Protein AF-A0A7S4VAL0-F1 (afdb_monomer_lite)

Organism: NCBI:txid311494

Sequence (278 aa):
MNKVLHCCHGMFEPQQGQGHWICSTRSAGAGAKMDEEVISDEAVGSMGDDGKGGSRSGARGRPGPPVPIGGPGAAEDEKETAKQRLQRLIRDFAHDAVGRGLPVEASCQTLAVTAECNGTMEAKLRVDRKLSRLELWSHGGAGGEHCVMKVPLQQVKQIYKLKGAEPGDVTEADGAAGGARAEASSSKDETGADADEGSRQANGSLPSASPRGNTALCVVRRPTANGALPDLRLTFESVAVRDRAYTCLRIFQMSVDQSNDGQSREAESDVTGNDSSV

Radius of gyration: 32.31 Å; chains: 1; bounding box: 66×65×115 Å

pLDDT: mean 70.62, std 20.55, range [33.03, 97.44]

Secondary structure (DSSP, 8-state):
-------TT--B---TT---B--------------------------------------------------TTSSSGGG--HHHHHHHHHHHHHHHHHTT-EEEEEE-TTGGGT-SSTTEEEEEEEE-TTS-EEEEEE--STT---EEEEEEGGGEEEEEEPPP--S---------------------------------------------GGGEEEEEEPPBTTBPPPPEEEEES-HHHHHHHHHHHHHHHHHHHHHHHHTTSTTSS---------

Foldseek 3Di:
DDDFDDDPFAGFDDDDPDTDTDGPPPDPPDDDPDPPPPPDPDDDDDDDDPDDDDDDDDDDDDDDDDDPCPDPPDPVCVPQDPVNVVLLVLLVLQCVLQVVFAWWWKAWPVQVVVDPPPRIATWTWHADSNNQWIWTWHPDDPVDIDTPDIGGLVFFPDKDFQAFPPPDPPPPPPDDDDDDDDDDDDDDDDDDDDDDDDDDDPPPPDPDPDRLRGQKMKTAGHADPVGGGTIMMIGHPDNVSSVSVVVSSVVSNVVVVVVVVVVPPPVPPPPDDPDDDD

Structure (mmCIF, N/CA/C/O backbone):
data_AF-A0A7S4VAL0-F1
#
_entry.id   AF-A0A7S4VAL0-F1
#
loop_
_atom_site.group_PDB
_atom_site.id
_atom_site.type_symbol
_atom_site.label_atom_id
_atom_site.label_alt_id
_atom_site.label_comp_id
_atom_site.label_asym_id
_atom_site.label_entity_id
_atom_site.label_seq_id
_atom_site.pdbx_PDB_ins_code
_atom_site.Cartn_x
_atom_site.Cartn_y
_atom_site.Cartn_z
_atom_site.occupancy
_atom_site.B_iso_or_equiv
_atom_site.auth_seq_id
_atom_site.auth_comp_id
_atom_site.auth_asym_id
_atom_site.auth_atom_id
_atom_site.pdbx_PDB_model_num
ATOM 1 N N . MET A 1 1 ? -34.487 -5.875 -14.620 1.00 37.84 1 MET A N 1
ATOM 2 C CA . MET A 1 1 ? -34.524 -6.862 -13.516 1.00 37.84 1 MET A CA 1
ATOM 3 C C . MET A 1 1 ? -33.304 -6.618 -12.641 1.00 37.84 1 MET A C 1
ATOM 5 O O . MET A 1 1 ? -32.206 -7.008 -13.018 1.00 37.84 1 MET A O 1
ATOM 9 N N . ASN A 1 2 ? -33.477 -5.886 -11.540 1.00 35.06 2 ASN A N 1
ATOM 10 C CA . ASN A 1 2 ? -32.378 -5.458 -10.672 1.00 35.06 2 ASN A CA 1
ATOM 11 C C . ASN A 1 2 ? -32.104 -6.560 -9.643 1.00 35.06 2 ASN A C 1
ATOM 13 O O . ASN A 1 2 ? -32.987 -6.905 -8.862 1.00 35.06 2 ASN A O 1
ATOM 17 N N . LYS A 1 3 ? -30.906 -7.149 -9.677 1.00 38.09 3 LYS A N 1
ATOM 18 C CA . LYS A 1 3 ? -30.486 -8.167 -8.708 1.00 38.09 3 LYS A CA 1
ATOM 19 C C . LYS A 1 3 ? -30.051 -7.459 -7.424 1.00 38.09 3 LYS A C 1
ATOM 21 O O . LYS A 1 3 ? -28.995 -6.836 -7.397 1.00 38.09 3 LYS A O 1
ATOM 26 N N . VAL A 1 4 ? -30.879 -7.535 -6.385 1.00 38.34 4 VAL A N 1
ATOM 27 C CA . VAL A 1 4 ? -30.534 -7.078 -5.033 1.00 38.34 4 VAL A CA 1
ATOM 28 C C . VAL A 1 4 ? -29.663 -8.158 -4.389 1.00 38.34 4 VAL A C 1
ATOM 30 O O . VAL A 1 4 ? -30.102 -9.293 -4.225 1.00 38.34 4 VAL A O 1
ATOM 33 N N . LEU A 1 5 ? -28.411 -7.827 -4.075 1.00 37.12 5 LEU A N 1
ATOM 34 C CA . LEU A 1 5 ? -27.488 -8.712 -3.363 1.00 37.12 5 LEU A CA 1
ATOM 35 C C . LEU A 1 5 ? -27.574 -8.405 -1.865 1.00 37.12 5 LEU A C 1
ATOM 37 O O . LEU A 1 5 ? -27.143 -7.344 -1.420 1.00 37.12 5 LEU A O 1
ATOM 41 N N . HIS A 1 6 ? -28.132 -9.336 -1.093 1.00 33.03 6 HIS A N 1
ATOM 42 C CA . HIS A 1 6 ? -28.108 -9.282 0.366 1.00 33.03 6 HIS A CA 1
ATOM 43 C C . HIS A 1 6 ? -26.737 -9.746 0.874 1.00 33.03 6 HIS A C 1
ATOM 45 O O . HIS A 1 6 ? -26.451 -10.939 0.907 1.00 33.03 6 HIS A O 1
ATOM 51 N N . CYS A 1 7 ? -25.899 -8.801 1.297 1.00 37.44 7 CYS A N 1
ATOM 52 C CA . CYS A 1 7 ? -24.791 -9.069 2.211 1.00 37.44 7 CYS A CA 1
ATOM 53 C C . CYS A 1 7 ? -25.208 -8.624 3.617 1.00 37.44 7 CYS A C 1
ATOM 55 O O . CYS A 1 7 ? -25.804 -7.563 3.786 1.00 37.44 7 CYS A O 1
ATOM 57 N N . CYS A 1 8 ? -24.877 -9.417 4.634 1.00 44.09 8 CYS A N 1
ATOM 58 C CA . CYS A 1 8 ? -25.380 -9.284 6.006 1.00 44.09 8 CYS A CA 1
ATOM 59 C C . CYS A 1 8 ? -24.920 -8.028 6.787 1.00 44.09 8 CYS A C 1
ATOM 61 O O . CYS A 1 8 ? -24.993 -8.051 8.007 1.00 44.09 8 CYS A O 1
ATOM 63 N N . HIS A 1 9 ? -24.436 -6.956 6.145 1.00 51.19 9 HIS A N 1
ATOM 64 C CA . HIS A 1 9 ? -23.943 -5.738 6.821 1.00 51.19 9 HIS A CA 1
ATOM 65 C C . HIS A 1 9 ? -24.305 -4.401 6.132 1.00 51.19 9 HIS A C 1
ATOM 67 O O . HIS A 1 9 ? -23.717 -3.370 6.444 1.00 51.19 9 HIS A O 1
ATOM 73 N N . GLY A 1 10 ? -25.295 -4.365 5.237 1.00 46.81 10 GLY A N 1
ATOM 74 C CA . GLY A 1 10 ? -25.828 -3.091 4.737 1.00 46.81 10 GLY A CA 1
ATOM 75 C C . GLY A 1 10 ? -26.581 -3.220 3.420 1.00 46.81 10 GLY A C 1
ATOM 76 O O . GLY A 1 10 ? -26.224 -4.032 2.568 1.00 46.81 10 GLY A O 1
ATOM 77 N N . MET A 1 11 ? -27.631 -2.413 3.259 1.00 48.41 11 MET A N 1
ATOM 78 C CA . MET A 1 11 ? -28.348 -2.277 1.992 1.00 48.41 11 MET A CA 1
ATOM 79 C C . MET A 1 11 ? -27.603 -1.307 1.071 1.00 48.41 11 MET A C 1
ATOM 81 O O . MET A 1 11 ? -27.337 -0.167 1.440 1.00 48.41 11 MET A O 1
ATOM 85 N N . PHE A 1 12 ? -27.292 -1.761 -0.142 1.00 44.44 12 PHE A N 1
ATOM 86 C CA . PHE A 1 12 ? -26.760 -0.925 -1.215 1.00 44.44 12 PHE A CA 1
ATOM 87 C C . PHE A 1 12 ? -27.908 -0.534 -2.148 1.00 44.44 12 PHE A C 1
ATOM 89 O O . PHE A 1 12 ? -28.483 -1.401 -2.809 1.00 44.44 12 PHE A O 1
ATOM 96 N N . GLU A 1 13 ? -28.252 0.754 -2.198 1.00 53.59 13 GLU A N 1
ATOM 97 C CA . GLU A 1 13 ? -29.298 1.269 -3.083 1.00 53.59 13 GLU A CA 1
ATOM 98 C C . GLU A 1 13 ? -28.661 1.967 -4.298 1.00 53.59 13 GLU A C 1
ATOM 100 O O . GLU A 1 13 ? -28.008 3.003 -4.153 1.00 53.59 13 GLU A O 1
ATOM 105 N N . PRO A 1 14 ? -28.787 1.407 -5.513 1.00 48.94 14 PRO A N 1
ATOM 106 C CA . PRO A 1 14 ? -28.219 2.014 -6.707 1.00 48.94 14 PRO A CA 1
ATOM 107 C C . PRO A 1 14 ? -29.126 3.144 -7.219 1.00 48.94 14 PRO A C 1
ATOM 109 O O . PRO A 1 14 ? -30.072 2.893 -7.965 1.00 48.94 14 PRO A O 1
ATOM 112 N N . GLN A 1 15 ? -28.816 4.397 -6.872 1.00 52.47 15 GLN A N 1
ATOM 113 C CA . GLN A 1 15 ? -29.405 5.579 -7.513 1.00 52.47 15 GLN A CA 1
ATOM 114 C C . GLN A 1 15 ? -28.399 6.222 -8.485 1.00 52.47 15 GLN A C 1
ATOM 116 O O . GLN A 1 15 ? -27.280 6.558 -8.109 1.00 52.47 15 GLN A O 1
ATOM 121 N N . GLN A 1 16 ? -28.798 6.333 -9.758 1.00 57.59 16 GLN A N 1
ATOM 122 C CA . GLN A 1 16 ? -28.217 7.171 -10.826 1.00 57.59 16 GLN A CA 1
ATOM 123 C C . GLN A 1 16 ? -26.726 7.563 -10.686 1.00 57.59 16 GLN A C 1
ATOM 125 O O . GLN A 1 16 ? -26.374 8.733 -10.590 1.00 57.59 16 GLN A O 1
ATOM 130 N N . GLY A 1 17 ? -25.822 6.581 -10.736 1.00 56.78 17 GLY A N 1
ATOM 131 C CA . GLY A 1 17 ? -24.397 6.832 -10.997 1.00 56.78 17 GLY A CA 1
ATOM 132 C C . GLY A 1 17 ? -23.536 7.290 -9.813 1.00 56.78 17 GLY A C 1
ATOM 133 O O . GLY A 1 17 ? -22.331 7.455 -9.998 1.00 56.78 17 GLY A O 1
ATOM 134 N N . GLN A 1 18 ? -24.084 7.425 -8.602 1.00 45.69 18 GLN A N 1
ATOM 135 C CA . GLN A 1 18 ? -23.290 7.635 -7.385 1.00 45.69 18 GLN A CA 1
ATOM 136 C C . GLN A 1 18 ? -23.744 6.663 -6.291 1.00 45.69 18 GLN A C 1
ATOM 138 O O . GLN A 1 18 ? -24.756 6.863 -5.631 1.00 45.69 18 GLN A O 1
ATOM 143 N N . GLY A 1 19 ? -22.991 5.575 -6.103 1.00 51.56 19 GLY A N 1
ATOM 144 C CA . GLY A 1 19 ? -23.248 4.627 -5.020 1.00 51.56 19 GLY A CA 1
ATOM 145 C C . GLY A 1 19 ? -22.879 5.239 -3.671 1.00 51.56 19 GLY A C 1
ATOM 146 O O . GLY A 1 19 ? -21.695 5.425 -3.386 1.00 51.56 19 GLY A O 1
ATOM 147 N N . HIS A 1 20 ? -23.878 5.538 -2.843 1.00 47.56 20 HIS A N 1
ATOM 148 C CA . HIS A 1 20 ? -23.691 5.948 -1.454 1.00 47.56 20 HIS A CA 1
ATOM 149 C C . HIS A 1 20 ? -23.900 4.738 -0.535 1.00 47.56 20 HIS A C 1
ATOM 151 O O . HIS A 1 20 ? -24.899 4.029 -0.641 1.00 47.56 20 HIS A O 1
ATOM 157 N N . TRP A 1 21 ? -22.947 4.481 0.358 1.00 55.34 21 TRP A N 1
ATOM 158 C CA . TRP A 1 21 ? -23.064 3.423 1.360 1.00 55.34 21 TRP A CA 1
ATOM 159 C C . TRP A 1 21 ? -23.806 3.972 2.573 1.00 55.34 21 TRP A C 1
ATOM 161 O O . TRP A 1 21 ? -23.271 4.809 3.297 1.00 55.34 21 TRP A O 1
ATOM 171 N N . ILE A 1 22 ? -25.030 3.500 2.802 1.00 51.41 22 ILE A N 1
ATOM 172 C CA . ILE A 1 22 ? -25.799 3.849 3.996 1.00 51.41 22 ILE A CA 1
ATOM 173 C C . ILE A 1 22 ? -25.540 2.762 5.043 1.00 51.41 22 ILE A C 1
ATOM 175 O O . ILE A 1 22 ? -26.077 1.659 4.957 1.00 51.41 22 ILE A O 1
ATOM 179 N N . CYS A 1 23 ? -24.709 3.061 6.043 1.00 41.59 23 CYS A N 1
ATOM 180 C CA . CYS A 1 23 ? -24.641 2.239 7.250 1.00 41.59 23 CYS A CA 1
ATOM 181 C C . CYS A 1 23 ? -25.910 2.483 8.074 1.00 41.59 23 CYS A C 1
ATOM 183 O O . CYS A 1 23 ? -26.090 3.555 8.653 1.00 41.59 23 CYS A O 1
ATOM 185 N N . SER A 1 24 ? -26.802 1.494 8.136 1.00 45.22 24 SER A N 1
ATOM 186 C CA . SER A 1 24 ? -27.972 1.529 9.013 1.00 45.22 24 SER A CA 1
ATOM 187 C C . SER A 1 24 ? -27.558 1.366 10.480 1.00 45.22 24 SER A C 1
ATOM 189 O O . SER A 1 24 ? -27.694 0.295 11.055 1.00 45.22 24 SER A O 1
ATOM 191 N N . THR A 1 25 ? -27.110 2.447 11.115 1.00 45.09 25 THR A N 1
ATOM 192 C CA . THR A 1 25 ? -27.204 2.622 12.577 1.00 45.09 25 THR A CA 1
ATOM 193 C C . THR A 1 25 ? -28.299 3.632 12.902 1.00 45.09 25 THR A C 1
ATOM 195 O O . THR A 1 25 ? -28.121 4.538 13.712 1.00 45.09 25 THR A O 1
ATOM 198 N N . ARG A 1 26 ? -29.446 3.520 12.225 1.00 40.34 26 ARG A N 1
ATOM 199 C CA . ARG A 1 26 ? -30.640 4.278 12.590 1.00 40.34 26 ARG A CA 1
ATOM 200 C C . ARG A 1 26 ? -31.408 3.419 13.584 1.00 40.34 26 ARG A C 1
ATOM 202 O O . ARG A 1 26 ? -32.123 2.508 13.176 1.00 40.34 26 ARG A O 1
ATOM 209 N N . SER A 1 27 ? -31.206 3.668 14.880 1.00 43.66 27 SER A N 1
ATOM 210 C CA . SER A 1 27 ? -32.131 3.149 15.882 1.00 43.66 27 SER A CA 1
ATOM 211 C C . SER A 1 27 ? -33.517 3.667 15.508 1.00 43.66 27 SER A C 1
ATOM 213 O O . SER A 1 27 ? -33.729 4.861 15.273 1.00 43.66 27 SER A O 1
ATOM 215 N N . ALA A 1 28 ? -34.450 2.741 15.321 1.00 42.16 28 ALA A N 1
ATOM 216 C CA . ALA A 1 28 ? -35.841 3.088 15.151 1.00 42.16 28 ALA A CA 1
ATOM 217 C C . ALA A 1 28 ? -36.306 3.688 16.480 1.00 42.16 28 ALA A C 1
ATOM 219 O O . ALA A 1 28 ? -36.530 2.974 17.454 1.00 42.16 28 ALA A O 1
ATOM 220 N N . GLY A 1 29 ? -36.403 5.015 16.524 1.00 49.25 29 GLY A N 1
ATOM 221 C CA . GLY A 1 29 ? -37.141 5.716 17.558 1.00 49.25 29 GLY A CA 1
ATOM 222 C C . GLY A 1 29 ? -38.614 5.342 17.447 1.00 49.25 29 GLY A C 1
ATOM 223 O O . GLY A 1 29 ? -39.350 5.934 16.662 1.00 49.25 29 GLY A O 1
ATOM 224 N N . ALA A 1 30 ? -39.032 4.356 18.232 1.00 40.94 30 ALA A N 1
ATOM 225 C CA . ALA A 1 30 ? -40.401 4.220 18.693 1.00 40.94 30 ALA A CA 1
ATOM 226 C C . ALA A 1 30 ? -40.370 4.521 20.190 1.00 40.94 30 ALA A C 1
ATOM 228 O O . ALA A 1 30 ? -39.685 3.844 20.953 1.00 40.94 30 ALA A O 1
ATOM 229 N N . GLY A 1 31 ? -41.044 5.602 20.578 1.00 49.53 31 GLY A N 1
ATOM 230 C CA . GLY A 1 31 ? -41.091 6.068 21.953 1.00 49.53 31 GLY A CA 1
ATOM 231 C C . GLY A 1 31 ? -41.633 4.992 22.885 1.00 49.53 31 GLY A C 1
ATOM 232 O O . GLY A 1 31 ? -42.825 4.702 22.881 1.00 49.53 31 GLY A O 1
ATOM 233 N N . ALA A 1 32 ? -40.752 4.455 23.716 1.00 39.50 32 ALA A N 1
ATOM 234 C CA . ALA A 1 32 ? -41.107 3.838 24.975 1.00 39.50 32 ALA A CA 1
ATOM 235 C C . ALA A 1 32 ? -40.505 4.729 26.059 1.00 39.50 32 ALA A C 1
ATOM 237 O O . ALA A 1 32 ? -39.288 4.881 26.146 1.00 39.50 32 ALA A O 1
ATOM 238 N N . LYS A 1 33 ? -41.373 5.369 26.846 1.00 43.50 33 LYS A N 1
ATOM 239 C CA . LYS A 1 33 ? -41.001 5.874 28.165 1.00 43.50 33 LYS A CA 1
ATOM 240 C C . LYS A 1 33 ? -40.605 4.641 28.974 1.00 43.50 33 LYS A C 1
ATOM 242 O O . LYS A 1 33 ? -41.486 3.892 29.382 1.00 43.50 33 LYS A O 1
ATOM 247 N N . MET A 1 34 ? -39.311 4.372 29.083 1.00 39.75 34 MET A N 1
ATOM 248 C CA . MET A 1 34 ? -38.798 3.480 30.110 1.00 39.75 34 MET A CA 1
ATOM 249 C C . MET A 1 34 ? -38.305 4.371 31.232 1.00 39.75 34 MET A C 1
ATOM 251 O O . MET A 1 34 ? -37.457 5.237 31.013 1.00 39.75 34 MET A O 1
ATOM 255 N N . ASP A 1 35 ? -38.941 4.201 32.383 1.00 42.59 35 ASP A N 1
ATOM 256 C CA . ASP A 1 35 ? -38.492 4.723 33.656 1.00 42.59 35 ASP A CA 1
ATOM 257 C C . ASP A 1 35 ? -37.007 4.403 33.853 1.00 42.59 35 ASP A C 1
ATOM 259 O O . ASP A 1 35 ? -36.528 3.297 33.594 1.00 42.59 35 ASP A O 1
ATOM 263 N N . GLU A 1 36 ? -36.289 5.441 34.255 1.00 45.94 36 GLU A N 1
ATOM 264 C CA . GLU A 1 36 ? -34.884 5.441 34.617 1.00 45.94 36 GLU A CA 1
ATOM 265 C C . GLU A 1 36 ? -34.718 4.636 35.916 1.00 45.94 36 GLU A C 1
ATOM 267 O O . GLU A 1 36 ? -34.696 5.191 37.012 1.00 45.94 36 GLU A O 1
ATOM 272 N N . GLU A 1 37 ? -34.648 3.305 35.818 1.00 46.47 37 GLU A N 1
ATOM 273 C CA . GLU A 1 37 ? -34.068 2.503 36.894 1.00 46.47 37 GLU A CA 1
ATOM 274 C C . GLU A 1 37 ? -32.547 2.664 36.843 1.00 46.47 37 GLU A C 1
ATOM 276 O O . GLU A 1 37 ? -31.842 2.105 36.000 1.00 46.47 37 GLU A O 1
ATOM 281 N N . VAL A 1 38 ? -32.063 3.486 37.770 1.00 46.06 38 VAL A N 1
ATOM 282 C CA . VAL A 1 38 ? -30.672 3.580 38.200 1.00 46.06 38 VAL A CA 1
ATOM 283 C C . VAL A 1 38 ? -30.217 2.191 38.650 1.00 46.06 38 VAL A C 1
ATOM 285 O O . VAL A 1 38 ? -30.492 1.762 39.769 1.00 46.06 38 VAL A O 1
ATOM 288 N N . ILE A 1 39 ? -29.515 1.472 37.776 1.00 42.56 39 ILE A N 1
ATOM 289 C CA . ILE A 1 39 ? -28.736 0.301 38.175 1.00 42.56 39 ILE A CA 1
ATOM 290 C C . ILE A 1 39 ? -27.422 0.842 38.734 1.00 42.56 39 ILE A C 1
ATOM 292 O O . ILE A 1 39 ? -26.514 1.215 37.992 1.00 42.56 39 ILE A O 1
ATOM 296 N N . SER A 1 40 ? -27.359 0.948 40.060 1.00 47.34 40 SER A N 1
ATOM 297 C CA . SER A 1 40 ? -26.111 1.141 40.790 1.00 47.34 40 SER A CA 1
ATOM 298 C C . SER A 1 40 ? -25.216 -0.077 40.557 1.00 47.34 40 SER A C 1
ATOM 300 O O . SER A 1 40 ? -25.517 -1.175 41.019 1.00 47.34 40 SER A O 1
ATOM 302 N N . ASP A 1 41 ? -24.136 0.120 39.804 1.00 43.38 41 ASP A N 1
ATOM 303 C CA . ASP A 1 41 ? -23.077 -0.869 39.613 1.00 43.38 41 ASP A CA 1
ATOM 304 C C . ASP A 1 41 ? -22.253 -0.923 40.908 1.00 43.38 41 ASP A C 1
ATOM 306 O O . ASP A 1 41 ? -21.452 -0.036 41.217 1.00 43.38 41 ASP A O 1
ATOM 310 N N . GLU A 1 42 ? -22.555 -1.912 41.744 1.00 45.69 42 GLU A N 1
ATOM 311 C CA . GLU A 1 42 ? -21.863 -2.126 43.007 1.00 45.69 42 GLU A CA 1
ATOM 312 C C . GLU A 1 42 ? -20.472 -2.708 42.732 1.00 45.69 42 GLU A C 1
ATOM 314 O O . GLU A 1 42 ? -20.309 -3.742 42.084 1.00 45.69 42 GLU A O 1
ATOM 319 N N . ALA A 1 43 ? -19.457 -2.011 43.242 1.00 50.62 43 ALA A N 1
ATOM 320 C CA . ALA A 1 43 ? -18.048 -2.329 43.103 1.00 50.62 43 ALA A CA 1
ATOM 321 C C . ALA A 1 43 ? -17.728 -3.788 43.474 1.00 50.62 43 ALA A C 1
ATOM 323 O O . ALA A 1 43 ? -17.769 -4.185 44.641 1.00 50.62 43 ALA A O 1
ATOM 324 N N . VAL A 1 44 ? -17.313 -4.580 42.483 1.00 47.12 44 VAL A N 1
ATOM 325 C CA . VAL A 1 44 ? -16.750 -5.911 42.724 1.00 47.12 44 VAL A CA 1
ATOM 326 C C . VAL A 1 44 ? -15.296 -5.747 43.165 1.00 47.12 44 VAL A C 1
ATOM 328 O O . VAL A 1 44 ? -14.409 -5.416 42.378 1.00 47.12 44 VAL A O 1
ATOM 331 N N . GLY A 1 45 ? -15.066 -5.945 44.463 1.00 42.97 45 GLY A N 1
ATOM 332 C CA . GLY A 1 45 ? -13.755 -5.871 45.097 1.00 42.97 45 GLY A CA 1
ATOM 333 C C . GLY A 1 45 ? -12.741 -6.833 44.474 1.00 42.97 45 GLY A C 1
ATOM 334 O O . GLY A 1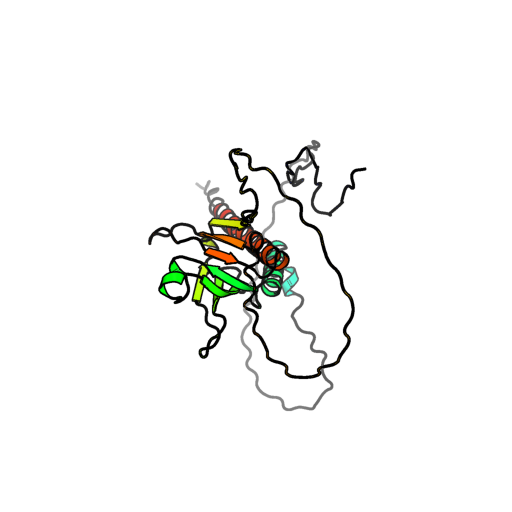 45 ? -12.917 -8.050 44.477 1.00 42.97 45 GLY A O 1
ATOM 335 N N . SER A 1 46 ? -11.637 -6.268 43.987 1.00 49.56 46 SER A N 1
ATOM 336 C CA . SER A 1 46 ? -10.438 -6.993 43.574 1.00 49.56 46 SER A CA 1
ATOM 337 C C . SER A 1 46 ? -9.693 -7.491 44.817 1.00 49.56 46 SER A C 1
ATOM 339 O O . SER A 1 46 ? -8.916 -6.752 45.419 1.00 49.56 46 SER A O 1
ATOM 341 N N . MET A 1 47 ? -9.935 -8.738 45.227 1.00 53.91 47 MET A N 1
ATOM 342 C CA . MET A 1 47 ? -9.105 -9.409 46.231 1.00 53.91 47 MET A CA 1
ATOM 343 C C . MET A 1 47 ? -7.732 -9.735 45.631 1.00 53.91 47 MET A C 1
ATOM 345 O O . MET A 1 47 ? -7.636 -10.404 44.605 1.00 53.91 47 MET A O 1
ATOM 349 N N . GLY A 1 48 ? -6.677 -9.222 46.269 1.00 55.41 48 GLY A N 1
ATOM 350 C CA . GLY A 1 48 ? -5.289 -9.531 45.942 1.00 55.41 48 GLY A CA 1
ATOM 351 C C . GLY A 1 48 ? -4.941 -10.982 46.271 1.00 55.41 48 GLY A C 1
ATOM 352 O O . GLY A 1 48 ? -5.290 -11.479 47.341 1.00 55.41 48 GLY A O 1
ATOM 353 N N . ASP A 1 49 ? -4.242 -11.642 45.348 1.00 50.81 49 ASP A N 1
ATOM 354 C CA . ASP A 1 49 ? -3.646 -12.961 45.557 1.00 50.81 49 ASP A CA 1
ATOM 355 C C . ASP A 1 49 ? -2.121 -12.815 45.671 1.00 50.81 49 ASP A C 1
ATOM 357 O O . ASP A 1 49 ? -1.389 -12.697 44.687 1.00 50.81 49 ASP A O 1
ATOM 361 N N . ASP A 1 50 ? -1.653 -12.773 46.919 1.00 54.62 50 ASP A N 1
ATOM 362 C CA . ASP A 1 50 ? -0.248 -12.867 47.309 1.00 54.62 50 ASP A CA 1
ATOM 363 C C . ASP A 1 50 ? 0.224 -14.334 47.221 1.00 54.62 50 ASP A C 1
ATOM 365 O O . ASP A 1 50 ? 0.297 -15.075 48.209 1.00 54.62 50 ASP A O 1
ATOM 369 N N . GLY A 1 51 ? 0.567 -14.767 46.007 1.00 52.12 51 GLY A N 1
ATOM 370 C CA . GLY A 1 51 ? 1.065 -16.110 45.699 1.00 52.12 51 GLY A CA 1
ATOM 371 C C . GLY A 1 51 ? 2.572 -16.289 45.920 1.00 52.12 51 GLY A C 1
ATOM 372 O O . GLY A 1 51 ? 3.377 -16.225 44.993 1.00 52.12 51 GLY A O 1
ATOM 373 N N . LYS A 1 52 ? 2.940 -16.547 47.176 1.00 51.53 52 LYS A N 1
ATOM 374 C CA . LYS A 1 52 ? 4.262 -16.942 47.707 1.00 51.53 52 LYS A CA 1
ATOM 375 C C . LYS A 1 52 ? 4.990 -18.029 46.887 1.00 51.53 52 LYS A C 1
ATOM 377 O O . LYS A 1 52 ? 4.412 -19.037 46.494 1.00 51.53 52 LYS A O 1
ATOM 382 N N . GLY A 1 53 ? 6.308 -17.860 46.738 1.00 49.66 53 GLY A N 1
ATOM 383 C CA . GLY A 1 53 ? 7.212 -18.797 46.067 1.00 49.66 53 GLY A CA 1
ATOM 384 C C . GLY A 1 53 ? 7.310 -20.198 46.686 1.00 49.66 53 GLY A C 1
ATOM 385 O O . GLY A 1 53 ? 7.112 -20.405 47.882 1.00 49.66 53 GLY A O 1
ATOM 386 N N . GLY A 1 54 ? 7.704 -21.161 45.849 1.00 43.31 54 GLY A N 1
ATOM 387 C CA . GLY A 1 54 ? 7.930 -22.551 46.235 1.00 43.31 54 GLY A CA 1
ATOM 388 C C . GLY A 1 54 ? 8.918 -23.243 45.303 1.00 43.31 54 GLY A C 1
ATOM 389 O O . GLY A 1 54 ? 8.540 -23.874 44.325 1.00 43.31 54 GLY A O 1
ATOM 390 N N . SER A 1 55 ? 10.201 -23.128 45.636 1.00 55.59 55 SER A N 1
ATOM 391 C CA . SER A 1 55 ? 11.280 -23.948 45.087 1.00 55.59 55 SER A CA 1
ATOM 392 C C . SER A 1 55 ? 11.174 -25.363 45.656 1.00 55.59 55 SER A C 1
ATOM 394 O O . SER A 1 55 ? 11.274 -25.507 46.874 1.00 55.59 55 SER A O 1
ATOM 396 N N . ARG A 1 56 ? 11.012 -26.403 44.823 1.00 45.66 56 ARG A N 1
ATOM 397 C CA . ARG A 1 56 ? 11.377 -27.781 45.195 1.00 45.66 56 ARG A CA 1
ATOM 398 C C . ARG A 1 56 ? 11.871 -28.614 44.016 1.00 45.66 56 ARG A C 1
ATOM 400 O O . ARG A 1 56 ? 11.173 -28.896 43.049 1.00 45.66 56 ARG A O 1
ATOM 407 N N . SER A 1 57 ? 13.110 -29.030 44.199 1.00 55.72 57 SER A N 1
ATOM 408 C CA . SER A 1 57 ? 13.893 -30.027 43.497 1.00 55.72 57 SER A CA 1
ATOM 409 C C . SER A 1 57 ? 13.271 -31.429 43.553 1.00 55.72 57 SER A C 1
ATOM 411 O O . SER A 1 57 ? 12.750 -31.836 44.586 1.00 55.72 57 SER A O 1
ATOM 413 N N . GLY A 1 58 ? 13.503 -32.205 42.490 1.00 55.06 58 GLY A N 1
ATOM 414 C CA . GLY A 1 58 ? 13.892 -33.617 42.578 1.00 55.06 58 GLY A CA 1
ATOM 415 C C . GLY A 1 58 ? 12.797 -34.670 42.774 1.00 55.06 58 GLY A C 1
ATOM 416 O O . GLY A 1 58 ? 12.393 -34.949 43.894 1.00 55.06 58 GLY A O 1
ATOM 417 N N . ALA A 1 59 ? 12.483 -35.404 41.701 1.00 45.50 59 ALA A N 1
ATOM 418 C CA . ALA A 1 59 ? 12.131 -36.824 41.785 1.00 45.50 59 ALA A CA 1
ATOM 419 C C . ALA A 1 59 ? 12.391 -37.524 40.439 1.00 45.50 59 ALA A C 1
ATOM 421 O O . ALA A 1 59 ? 11.732 -37.259 39.437 1.00 45.50 59 ALA A O 1
ATOM 422 N N . ARG A 1 60 ? 13.372 -38.435 40.419 1.00 57.84 60 ARG A N 1
ATOM 423 C CA . ARG A 1 60 ? 13.522 -39.458 39.376 1.00 57.84 60 ARG A CA 1
ATOM 424 C C . ARG A 1 60 ? 12.491 -40.550 39.662 1.00 57.84 60 ARG A C 1
ATOM 426 O O . ARG A 1 60 ? 12.601 -41.218 40.685 1.00 57.84 60 ARG A O 1
ATOM 433 N N . GLY A 1 61 ? 11.519 -40.753 38.777 1.00 52.97 61 GLY A N 1
ATOM 434 C CA . GLY A 1 61 ? 10.518 -41.802 38.963 1.00 52.97 61 GLY A CA 1
ATOM 435 C C . GLY A 1 61 ? 9.681 -42.074 37.718 1.00 52.97 61 GLY A C 1
ATOM 436 O O . GLY A 1 61 ? 8.764 -41.321 37.441 1.00 52.97 61 GLY A O 1
ATOM 437 N N . ARG A 1 62 ? 10.015 -43.187 37.047 1.00 54.09 62 ARG A N 1
ATOM 438 C CA . ARG A 1 62 ? 9.239 -44.030 36.108 1.00 54.09 62 ARG A CA 1
ATOM 439 C C . ARG A 1 62 ? 8.537 -43.383 34.885 1.00 54.09 62 ARG A C 1
ATOM 441 O O . ARG A 1 62 ? 7.801 -42.416 35.027 1.00 54.09 62 ARG A O 1
ATOM 448 N N . PRO A 1 63 ? 8.667 -43.990 33.683 1.00 52.22 63 PRO A N 1
ATOM 449 C CA . PRO A 1 63 ? 7.920 -43.583 32.494 1.00 52.22 63 PRO A CA 1
ATOM 450 C C . PRO A 1 63 ? 6.450 -44.005 32.640 1.00 52.22 63 PRO A C 1
ATOM 452 O O . PRO A 1 63 ? 6.103 -45.172 32.464 1.00 52.22 63 PRO A O 1
ATOM 455 N N . GLY A 1 64 ? 5.601 -43.057 33.030 1.00 56.03 64 GLY A N 1
ATOM 456 C CA . GLY A 1 64 ? 4.149 -43.190 32.939 1.00 56.03 64 GLY A CA 1
ATOM 457 C C . GLY A 1 64 ? 3.650 -42.916 31.512 1.00 56.03 64 GLY A C 1
ATOM 458 O O . GLY A 1 64 ? 4.361 -42.277 30.732 1.00 56.03 64 GLY A O 1
ATOM 459 N N . PRO A 1 65 ? 2.445 -43.396 31.156 1.00 69.31 65 PRO A N 1
ATOM 460 C CA . PRO A 1 65 ? 1.822 -43.114 29.863 1.00 69.31 65 PRO A CA 1
ATOM 461 C C . PRO A 1 65 ? 1.675 -41.596 29.643 1.00 69.31 65 PRO A C 1
ATOM 463 O O . PRO A 1 65 ? 1.490 -40.864 30.620 1.00 69.31 65 PRO A O 1
ATOM 466 N N . PRO A 1 66 ? 1.772 -41.111 28.389 1.00 68.56 66 PRO A N 1
ATOM 467 C CA . PRO A 1 66 ? 1.740 -39.687 28.082 1.00 68.56 66 PRO A CA 1
ATOM 468 C C . PRO A 1 66 ? 0.428 -39.085 28.580 1.00 68.56 66 PRO A C 1
ATOM 470 O O . PRO A 1 66 ? -0.655 -39.422 28.104 1.00 68.56 66 PRO A O 1
ATOM 473 N N . VAL A 1 67 ? 0.541 -38.205 29.571 1.00 63.00 67 VAL A N 1
ATOM 474 C CA . VAL A 1 67 ? -0.576 -37.401 30.055 1.00 63.00 67 VAL A CA 1
ATOM 475 C C . VAL A 1 67 ? -1.035 -36.534 28.880 1.00 63.00 67 VAL A C 1
ATOM 477 O O . VAL A 1 67 ? -0.179 -35.916 28.238 1.00 63.00 67 VAL A O 1
ATOM 480 N N . PRO A 1 68 ? -2.338 -36.479 28.553 1.00 61.41 68 PRO A N 1
ATOM 481 C CA . PRO A 1 68 ? -2.829 -35.529 27.571 1.00 61.41 68 PRO A CA 1
ATOM 482 C C . PRO A 1 68 ? -2.446 -34.131 28.054 1.00 61.41 68 PRO A C 1
ATOM 484 O O . PRO A 1 68 ? -2.882 -33.682 29.113 1.00 61.41 68 PRO A O 1
ATOM 487 N N . ILE A 1 69 ? -1.573 -33.476 27.290 1.00 63.56 69 ILE A N 1
ATOM 488 C CA . ILE A 1 69 ? -1.172 -32.084 27.476 1.00 63.56 69 ILE A CA 1
ATOM 489 C C . ILE A 1 69 ? -2.414 -31.242 27.162 1.00 63.56 69 ILE A C 1
ATOM 491 O O . ILE A 1 69 ? -2.606 -30.759 26.049 1.00 63.56 69 ILE A O 1
ATOM 495 N N . GLY A 1 70 ? -3.315 -31.143 28.139 1.00 51.47 70 GLY A N 1
ATOM 496 C CA . GLY A 1 70 ? -4.391 -30.165 28.172 1.00 51.47 70 GLY A CA 1
ATOM 497 C C . GLY A 1 70 ? -3.748 -28.803 28.366 1.00 51.47 70 GLY A C 1
ATOM 498 O O . GLY A 1 70 ? -3.451 -28.403 29.488 1.00 51.47 70 GLY A O 1
ATOM 499 N N . GLY A 1 71 ? -3.430 -28.146 27.252 1.00 52.84 71 GLY A N 1
ATOM 500 C CA . GLY A 1 71 ? -2.799 -26.836 27.255 1.00 52.84 71 GLY A CA 1
ATOM 501 C C . GLY A 1 71 ? -3.697 -25.807 27.957 1.00 52.84 71 GLY A C 1
ATOM 502 O O . GLY A 1 71 ? -4.867 -25.701 27.590 1.00 52.84 71 GLY A O 1
ATOM 503 N N . PRO A 1 72 ? -3.182 -25.013 28.913 1.00 54.75 72 PRO A N 1
ATOM 504 C CA . PRO A 1 72 ? -3.932 -23.962 29.614 1.00 54.75 72 PRO A CA 1
ATOM 505 C C . PRO A 1 72 ? -4.268 -22.735 28.733 1.00 54.75 72 PRO A C 1
ATOM 507 O O . PRO A 1 72 ? -4.358 -21.619 29.224 1.00 54.75 72 PRO A O 1
ATOM 510 N N . GLY A 1 73 ? -4.439 -22.906 27.420 1.00 54.94 73 GLY A N 1
ATOM 511 C CA . GLY A 1 73 ? -4.503 -21.795 26.464 1.00 54.94 73 GLY A CA 1
ATOM 512 C C . GLY A 1 73 ? -5.897 -21.255 26.134 1.00 54.94 73 GLY A C 1
ATOM 513 O O . GLY A 1 73 ? -5.979 -20.281 25.401 1.00 54.94 73 GLY A O 1
ATOM 514 N N . ALA A 1 74 ? -6.983 -21.870 26.611 1.00 56.47 74 ALA A N 1
ATOM 515 C CA . ALA A 1 74 ? -8.331 -21.551 26.117 1.00 56.47 74 ALA A CA 1
ATOM 516 C C . ALA A 1 74 ? -9.135 -20.562 26.983 1.00 56.47 74 ALA A C 1
ATOM 518 O O . ALA A 1 74 ? -10.122 -20.022 26.501 1.00 56.47 74 ALA A O 1
ATOM 519 N N . ALA A 1 75 ? -8.738 -20.308 28.236 1.00 57.44 75 ALA A N 1
ATOM 520 C CA . ALA A 1 75 ? -9.519 -19.462 29.151 1.00 57.44 75 ALA A CA 1
ATOM 521 C C . ALA A 1 75 ? -9.197 -17.954 29.049 1.00 57.44 75 ALA A C 1
ATOM 523 O O . ALA A 1 75 ? -9.957 -17.129 29.543 1.00 57.44 75 ALA A O 1
ATOM 524 N N . GLU A 1 76 ? -8.085 -17.573 28.411 1.00 59.06 76 GLU A N 1
ATOM 525 C CA . GLU A 1 76 ? -7.657 -16.164 28.320 1.00 59.06 76 GLU A CA 1
ATOM 526 C C . GLU A 1 76 ? -8.309 -15.404 27.150 1.00 59.06 76 GLU A C 1
ATOM 528 O O . GLU A 1 76 ? -8.410 -14.179 27.199 1.00 59.06 76 GLU A O 1
ATOM 533 N N . ASP A 1 77 ? -8.807 -16.098 26.119 1.00 62.50 77 ASP A N 1
ATOM 534 C CA . ASP A 1 77 ? -9.476 -15.444 24.979 1.00 62.50 77 ASP A CA 1
ATOM 535 C C . ASP A 1 77 ? -10.881 -14.919 25.338 1.00 62.50 77 ASP A C 1
ATOM 537 O O . ASP A 1 77 ? -11.410 -14.057 24.638 1.00 62.50 77 ASP A O 1
ATOM 541 N N . GLU A 1 78 ? -11.492 -15.373 26.439 1.00 67.56 78 GLU A N 1
ATOM 542 C CA . GLU A 1 78 ? -12.861 -14.976 26.814 1.00 67.56 78 GLU A CA 1
ATOM 543 C C . GLU A 1 78 ? -12.942 -13.542 27.373 1.00 67.56 78 GLU A C 1
ATOM 545 O O . GLU A 1 78 ? -14.006 -12.926 27.368 1.00 67.56 78 GLU A O 1
ATOM 550 N N . LYS A 1 79 ? -11.802 -12.965 27.778 1.00 77.06 79 LYS A N 1
ATOM 551 C CA . LYS A 1 79 ? -11.691 -11.545 28.161 1.00 77.06 79 LYS A CA 1
ATOM 552 C C . LYS A 1 79 ? -11.326 -10.634 26.990 1.00 77.06 79 LYS A C 1
ATOM 554 O O . LYS A 1 79 ? -11.267 -9.415 27.164 1.00 77.06 79 LYS A O 1
ATOM 559 N N . GLU A 1 80 ? -11.058 -11.187 25.806 1.00 86.44 80 GLU A N 1
ATOM 560 C CA . GLU A 1 80 ? -10.720 -10.369 24.651 1.00 86.44 80 GLU A CA 1
ATOM 561 C C . GLU A 1 80 ? -11.964 -9.623 24.162 1.00 86.44 80 GLU A C 1
ATOM 563 O O . GLU A 1 80 ? -12.956 -10.207 23.721 1.00 86.44 80 GLU A O 1
ATOM 568 N N . THR A 1 81 ? -11.902 -8.294 24.198 1.00 88.69 81 THR A N 1
ATOM 569 C CA . THR A 1 81 ? -12.976 -7.469 23.640 1.00 88.69 81 THR A CA 1
ATOM 570 C C . THR A 1 81 ? -13.159 -7.791 22.153 1.00 88.69 81 THR A C 1
ATOM 572 O O . THR A 1 81 ? -12.187 -8.010 21.424 1.00 88.69 81 THR A O 1
ATOM 575 N N . ALA A 1 82 ? -14.395 -7.738 21.645 1.00 89.12 82 ALA A N 1
ATOM 576 C CA . ALA A 1 82 ? -14.662 -7.941 20.214 1.00 89.12 82 ALA A CA 1
ATOM 577 C C . ALA A 1 82 ? -13.781 -7.042 19.314 1.00 89.12 82 ALA A C 1
ATOM 579 O O . ALA A 1 82 ? -13.362 -7.452 18.229 1.00 89.12 82 ALA A O 1
ATOM 580 N N . LYS A 1 83 ? -13.432 -5.843 19.806 1.00 85.12 83 LYS A N 1
ATOM 581 C CA . LYS A 1 83 ? -12.486 -4.907 19.181 1.00 85.12 83 LYS A CA 1
ATOM 582 C C . LYS A 1 83 ? -11.078 -5.494 19.049 1.00 85.12 83 LYS A C 1
ATOM 584 O O . LYS A 1 83 ? -10.513 -5.454 17.958 1.00 85.12 83 LYS A O 1
ATOM 589 N N . GLN A 1 84 ? -10.509 -6.034 20.125 1.00 88.19 84 GLN A N 1
ATOM 590 C CA . GLN A 1 84 ? -9.176 -6.649 20.108 1.00 88.19 84 GLN A CA 1
ATOM 591 C C . GLN A 1 84 ? -9.138 -7.867 19.174 1.00 88.19 84 GLN A C 1
ATOM 593 O O . GLN A 1 84 ? -8.238 -7.966 18.333 1.00 88.19 84 GLN A O 1
ATOM 598 N N . ARG A 1 85 ? -10.180 -8.708 19.212 1.00 90.38 85 ARG A N 1
ATOM 599 C CA . ARG A 1 85 ? -10.302 -9.868 18.319 1.00 90.38 85 ARG A CA 1
ATOM 600 C C . ARG A 1 85 ? -10.340 -9.455 16.846 1.00 90.38 85 ARG A C 1
ATOM 602 O O . ARG A 1 85 ? -9.630 -10.028 16.020 1.00 90.38 85 ARG A O 1
ATOM 609 N N . LEU A 1 86 ? -11.120 -8.425 16.508 1.00 88.94 86 LEU A N 1
ATOM 610 C CA . LEU A 1 86 ? -11.162 -7.873 15.152 1.00 88.94 86 LEU A CA 1
ATOM 611 C C . LEU A 1 86 ? -9.799 -7.305 14.726 1.00 88.94 86 LEU A C 1
ATOM 613 O O . LEU A 1 86 ? -9.348 -7.562 13.611 1.00 88.94 86 LEU A O 1
ATOM 617 N N . GLN A 1 87 ? -9.114 -6.573 15.608 1.00 88.94 87 GLN A N 1
ATOM 618 C CA . GLN A 1 87 ? -7.775 -6.044 15.327 1.00 88.94 87 GLN A CA 1
ATOM 619 C C . GLN A 1 87 ? -6.753 -7.159 15.064 1.00 88.94 87 GLN A C 1
ATOM 621 O O . GLN A 1 87 ? -5.908 -7.011 14.177 1.00 88.94 87 GLN A O 1
ATOM 626 N N . ARG A 1 88 ? -6.834 -8.276 15.799 1.00 90.56 88 ARG A N 1
ATOM 627 C CA . ARG A 1 88 ? -6.010 -9.471 15.569 1.00 90.56 88 ARG A CA 1
ATOM 628 C C . ARG A 1 88 ? -6.292 -10.078 14.192 1.00 90.56 88 ARG A C 1
ATOM 630 O O . ARG A 1 88 ? -5.361 -10.252 13.414 1.00 90.56 88 ARG A O 1
ATOM 637 N N . LEU A 1 89 ? -7.564 -10.271 13.836 1.00 92.12 89 LEU A N 1
ATOM 638 C CA . LEU A 1 89 ? -7.963 -10.797 12.523 1.00 92.12 89 LEU A CA 1
ATOM 639 C C . LEU A 1 89 ? -7.501 -9.913 11.358 1.00 92.12 89 LEU A C 1
ATOM 641 O O . LEU A 1 89 ? -6.983 -10.423 10.366 1.00 92.12 89 LEU A O 1
ATOM 645 N N . ILE A 1 90 ? -7.649 -8.589 11.475 1.00 90.69 90 ILE A N 1
ATOM 646 C CA . ILE A 1 90 ? -7.175 -7.639 10.456 1.00 90.69 90 ILE A CA 1
ATOM 647 C C . ILE A 1 90 ? -5.658 -7.762 10.282 1.00 90.69 90 ILE A C 1
ATOM 649 O O . ILE A 1 90 ? -5.164 -7.759 9.155 1.00 90.69 90 ILE A O 1
ATOM 653 N N . ARG A 1 91 ? -4.920 -7.889 11.389 1.00 90.25 91 ARG A N 1
ATOM 654 C CA . ARG A 1 91 ? -3.462 -8.047 11.396 1.00 90.25 91 ARG A CA 1
ATOM 655 C C . ARG A 1 91 ? -3.006 -9.344 10.737 1.00 90.25 91 ARG A C 1
ATOM 657 O O . ARG A 1 91 ? -2.054 -9.315 9.958 1.00 90.25 91 ARG A O 1
ATOM 664 N N . ASP A 1 92 ? -3.684 -10.447 11.012 1.00 91.25 92 ASP A N 1
ATOM 665 C CA . ASP A 1 92 ? -3.339 -11.743 10.429 1.00 91.25 92 ASP A CA 1
ATOM 666 C C . ASP A 1 92 ? -3.687 -11.777 8.935 1.00 91.25 92 ASP A C 1
ATOM 668 O O . ASP A 1 92 ? -2.833 -12.104 8.111 1.00 91.25 92 ASP A O 1
ATOM 672 N N . PHE A 1 93 ? -4.876 -11.292 8.556 1.00 91.38 93 PHE A N 1
ATOM 673 C CA . PHE A 1 93 ? -5.269 -11.154 7.150 1.00 91.38 93 PHE A CA 1
ATOM 674 C C . PHE A 1 93 ? -4.282 -10.291 6.355 1.00 91.38 93 PHE A C 1
ATOM 676 O O . PHE A 1 93 ? -3.886 -10.642 5.242 1.00 91.38 93 PHE A O 1
ATOM 683 N N . ALA A 1 94 ? -3.858 -9.165 6.927 1.00 89.06 94 ALA A N 1
ATOM 684 C CA . ALA A 1 94 ? -2.857 -8.287 6.346 1.00 89.06 94 ALA A CA 1
ATOM 685 C C . ALA A 1 94 ? -1.528 -8.999 6.113 1.00 89.06 94 ALA A C 1
ATOM 687 O O . ALA A 1 94 ? -0.958 -8.942 5.024 1.00 89.06 94 ALA A O 1
ATOM 688 N N . HIS A 1 95 ? -1.031 -9.676 7.142 1.00 89.38 95 HIS A N 1
ATOM 689 C CA . HIS A 1 95 ? 0.225 -10.395 7.068 1.00 89.38 95 HIS A CA 1
ATOM 690 C C . HIS A 1 95 ? 0.167 -11.517 6.019 1.00 89.38 95 HIS A C 1
ATOM 692 O O . HIS A 1 95 ? 1.117 -11.700 5.257 1.00 89.38 95 HIS A O 1
ATOM 698 N N . ASP A 1 96 ? -0.962 -12.202 5.887 1.00 90.81 96 ASP A N 1
ATOM 699 C CA . ASP A 1 96 ? -1.143 -13.217 4.848 1.00 90.81 96 ASP A CA 1
ATOM 700 C C . ASP A 1 96 ? -1.277 -12.610 3.446 1.00 90.81 96 ASP A C 1
ATOM 702 O O . ASP A 1 96 ? -0.843 -13.204 2.454 1.00 90.81 96 ASP A O 1
ATOM 706 N N . ALA A 1 97 ? -1.850 -11.408 3.346 1.00 91.75 97 ALA A N 1
ATOM 707 C CA . ALA A 1 97 ? -2.046 -10.720 2.079 1.00 91.75 97 ALA A CA 1
ATOM 708 C C . ALA A 1 97 ? -0.788 -10.039 1.533 1.00 91.75 97 ALA A C 1
ATOM 710 O O . ALA A 1 97 ? -0.548 -10.102 0.326 1.00 91.75 97 ALA A O 1
ATOM 711 N N . VAL A 1 98 ? -0.006 -9.387 2.396 1.00 93.00 98 VAL A N 1
ATOM 712 C CA . VAL A 1 98 ? 1.153 -8.561 2.007 1.00 93.00 98 VAL A CA 1
ATOM 713 C C . VAL A 1 98 ? 2.441 -8.898 2.764 1.00 93.00 98 VAL A C 1
ATOM 715 O O . VAL A 1 98 ? 3.517 -8.458 2.366 1.00 93.00 98 VAL A O 1
ATOM 718 N N . GLY A 1 99 ? 2.390 -9.697 3.833 1.00 88.44 99 GLY A N 1
ATOM 719 C CA . GLY A 1 99 ? 3.544 -9.969 4.704 1.00 88.44 99 GLY A CA 1
ATOM 720 C C . GLY A 1 99 ? 4.659 -10.778 4.040 1.00 88.44 99 GLY A C 1
ATOM 721 O O . GLY A 1 99 ? 5.833 -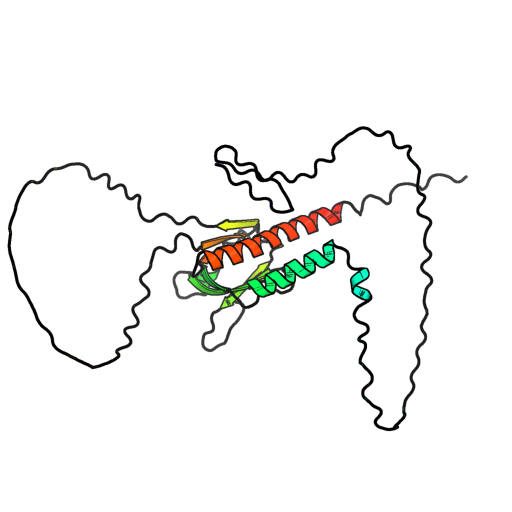10.591 4.374 1.00 88.44 99 GLY A O 1
ATOM 722 N N . ARG A 1 100 ? 4.340 -11.604 3.034 1.00 92.12 100 ARG A N 1
ATOM 723 C CA . ARG A 1 100 ? 5.350 -12.280 2.190 1.00 92.12 100 ARG A CA 1
ATOM 724 C C . ARG A 1 100 ? 6.081 -11.330 1.231 1.00 92.12 100 ARG A C 1
ATOM 726 O O . ARG A 1 100 ? 7.125 -11.697 0.705 1.00 92.12 100 ARG A O 1
ATOM 733 N N . GLY A 1 101 ? 5.568 -10.116 1.048 1.00 95.56 101 GLY A N 1
ATOM 734 C CA . GLY A 1 101 ? 6.046 -9.174 0.047 1.00 95.56 101 GLY A CA 1
ATOM 735 C C . GLY A 1 101 ? 5.289 -9.316 -1.264 1.00 95.56 101 GLY A C 1
ATOM 736 O O . GLY A 1 101 ? 5.213 -10.407 -1.822 1.00 95.56 101 GLY A O 1
ATOM 737 N N . LEU A 1 102 ? 4.740 -8.208 -1.755 1.00 96.75 102 LEU A N 1
ATOM 738 C CA . LEU A 1 102 ? 4.189 -8.121 -3.104 1.00 96.75 102 LEU A CA 1
ATOM 739 C C . LEU A 1 102 ? 5.250 -7.537 -4.042 1.00 96.75 102 LEU A C 1
ATOM 741 O O . LEU A 1 102 ? 5.787 -6.477 -3.712 1.00 96.75 102 LEU A O 1
ATOM 745 N N . PRO A 1 103 ? 5.565 -8.182 -5.178 1.00 96.44 103 PRO A N 1
ATOM 746 C CA . PRO A 1 103 ? 6.483 -7.609 -6.152 1.00 96.44 103 PRO A CA 1
ATOM 747 C C . PRO A 1 103 ? 5.878 -6.323 -6.722 1.00 96.44 103 PRO A C 1
ATOM 749 O O . PRO A 1 103 ? 4.721 -6.294 -7.153 1.00 96.44 103 PRO A O 1
ATOM 752 N N . VAL A 1 104 ? 6.653 -5.246 -6.669 1.00 96.56 104 VAL A N 1
ATOM 753 C CA . VAL A 1 104 ? 6.265 -3.921 -7.144 1.00 96.56 104 VAL A CA 1
ATOM 754 C C . VAL A 1 104 ? 7.446 -3.237 -7.805 1.00 96.56 104 VAL A C 1
ATOM 756 O O . VAL A 1 104 ? 8.594 -3.395 -7.402 1.00 96.56 104 VAL A O 1
ATOM 759 N N . GLU A 1 105 ? 7.145 -2.393 -8.772 1.00 95.19 105 GLU A N 1
ATOM 760 C CA . GLU A 1 105 ? 8.067 -1.376 -9.243 1.00 95.19 105 GLU A CA 1
ATOM 761 C C . GLU A 1 105 ? 7.739 -0.075 -8.503 1.00 95.19 105 GLU A C 1
ATOM 763 O O . GLU A 1 105 ? 6.638 0.472 -8.619 1.00 95.19 105 GLU A O 1
ATOM 768 N N . ALA A 1 106 ? 8.665 0.385 -7.670 1.00 95.31 106 ALA A N 1
ATOM 769 C CA . ALA A 1 106 ? 8.518 1.588 -6.869 1.00 95.31 106 ALA A CA 1
ATOM 770 C C . ALA A 1 106 ? 9.227 2.765 -7.543 1.00 95.31 106 ALA A C 1
ATOM 772 O O . ALA A 1 106 ? 10.383 2.659 -7.946 1.00 95.31 106 ALA A O 1
ATOM 773 N N . SER A 1 107 ? 8.554 3.910 -7.610 1.00 94.06 107 SER A N 1
ATOM 774 C CA . SER A 1 107 ? 9.133 5.160 -8.102 1.00 94.06 107 SER A CA 1
ATOM 775 C C . SER A 1 107 ? 8.884 6.284 -7.106 1.00 94.06 107 SER A C 1
ATOM 777 O O . SER A 1 107 ? 7.748 6.491 -6.663 1.00 94.06 107 SER A O 1
ATOM 779 N N . CYS A 1 108 ? 9.941 7.004 -6.744 1.00 92.00 108 CYS A N 1
ATOM 780 C CA . CYS A 1 108 ? 9.885 8.138 -5.828 1.00 92.00 108 CYS A CA 1
ATOM 781 C C . CYS A 1 108 ? 11.126 9.013 -6.030 1.00 92.00 108 CYS A C 1
ATOM 783 O O . CYS A 1 108 ? 12.212 8.487 -6.263 1.00 92.00 108 CYS A O 1
ATOM 785 N N . GLN A 1 109 ? 11.010 10.333 -5.867 1.00 89.88 109 GLN A N 1
ATOM 786 C CA . GLN A 1 109 ? 12.164 11.234 -6.017 1.00 89.88 109 GLN A CA 1
ATOM 787 C C . GLN A 1 109 ? 13.304 10.898 -5.042 1.00 89.88 109 GLN A C 1
ATOM 789 O O . GLN A 1 109 ? 14.468 10.996 -5.407 1.00 89.88 109 GLN A O 1
ATOM 794 N N . THR A 1 110 ? 12.993 10.430 -3.827 1.00 86.94 110 THR A N 1
ATOM 795 C CA . THR A 1 110 ? 14.022 10.001 -2.863 1.00 86.94 110 THR A CA 1
ATOM 796 C C . THR A 1 110 ? 14.793 8.768 -3.343 1.00 86.94 110 THR A C 1
ATOM 798 O O . THR A 1 110 ? 15.968 8.629 -3.031 1.00 86.94 110 THR A O 1
ATOM 801 N N . LEU A 1 111 ? 14.151 7.886 -4.117 1.00 86.12 111 LEU A N 1
ATOM 802 C CA . LEU A 1 111 ? 14.788 6.679 -4.652 1.00 86.12 111 LEU A CA 1
ATOM 803 C C . LEU A 1 111 ? 15.715 6.992 -5.830 1.00 86.12 111 LEU A C 1
ATOM 805 O O . LEU A 1 111 ? 16.678 6.265 -6.044 1.00 86.12 111 LEU A O 1
ATOM 809 N N . ALA A 1 112 ? 15.476 8.094 -6.549 1.00 83.75 112 ALA A N 1
ATOM 810 C CA . ALA A 1 112 ? 16.306 8.517 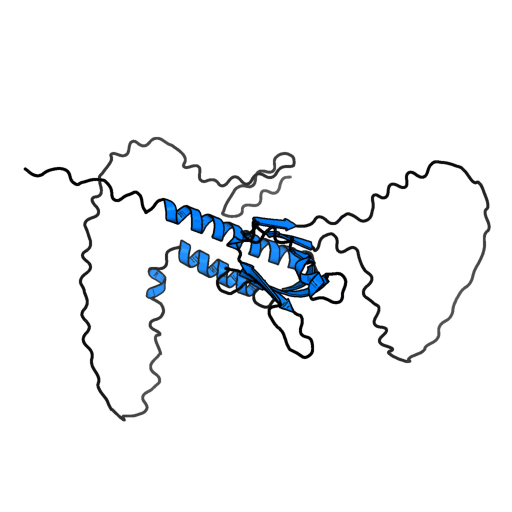-7.677 1.00 83.75 112 ALA A CA 1
ATOM 811 C C . ALA A 1 112 ? 17.753 8.853 -7.294 1.00 83.75 112 ALA A C 1
ATOM 813 O O . ALA A 1 112 ? 18.629 8.799 -8.143 1.00 83.75 112 ALA A O 1
ATOM 814 N N . VAL A 1 113 ? 18.019 9.169 -6.023 1.00 81.31 113 VAL A N 1
ATOM 815 C CA . VAL A 1 113 ? 19.387 9.425 -5.544 1.00 81.31 113 VAL A CA 1
ATOM 816 C C . VAL A 1 113 ? 20.182 8.124 -5.399 1.00 81.31 113 VAL A C 1
ATOM 818 O O . VAL A 1 113 ? 21.404 8.129 -5.491 1.00 81.31 113 VAL A O 1
ATOM 821 N N . THR A 1 114 ? 19.498 7.007 -5.149 1.00 74.31 114 THR A N 1
ATOM 822 C CA . THR A 1 114 ? 20.129 5.714 -4.847 1.00 74.31 114 THR A CA 1
ATOM 823 C C . THR A 1 114 ? 20.073 4.749 -6.028 1.00 74.31 114 THR A C 1
ATOM 825 O O . THR A 1 114 ? 20.925 3.875 -6.140 1.00 74.31 114 THR A O 1
ATOM 828 N N . ALA A 1 115 ? 19.069 4.881 -6.895 1.00 69.50 115 ALA A N 1
ATOM 829 C CA . ALA A 1 115 ? 18.887 4.024 -8.056 1.00 69.50 115 ALA A CA 1
ATOM 830 C C . ALA A 1 115 ? 19.576 4.622 -9.288 1.00 69.50 115 ALA A C 1
ATOM 832 O O . ALA A 1 115 ? 19.276 5.743 -9.689 1.00 69.50 115 ALA A O 1
ATOM 833 N N . GLU A 1 116 ? 20.433 3.835 -9.936 1.00 69.56 116 GLU A N 1
ATOM 834 C CA . GLU A 1 116 ? 21.087 4.198 -11.204 1.00 69.56 116 GLU A CA 1
ATOM 835 C C . GLU A 1 116 ? 20.081 4.337 -12.369 1.00 69.56 116 GLU A C 1
ATOM 837 O O . GLU A 1 116 ? 20.376 4.953 -13.390 1.00 69.56 116 GLU A O 1
ATOM 842 N N . CYS A 1 117 ? 18.864 3.804 -12.207 1.00 60.88 117 CYS A N 1
ATOM 843 C CA . CYS A 1 117 ? 17.856 3.684 -13.256 1.00 60.88 117 CYS A CA 1
ATOM 844 C C . CYS A 1 117 ? 16.669 4.628 -13.004 1.00 60.88 117 CYS A C 1
ATOM 846 O O . CYS A 1 117 ? 15.782 4.296 -12.224 1.00 60.88 117 CYS A O 1
ATOM 848 N N . ASN A 1 118 ? 16.624 5.788 -13.673 1.00 78.75 118 ASN A N 1
ATOM 849 C CA . ASN A 1 118 ? 15.434 6.645 -13.877 1.00 78.75 118 ASN A CA 1
ATOM 850 C C . ASN A 1 118 ? 14.529 6.945 -12.652 1.00 78.75 118 ASN A C 1
ATOM 852 O O . ASN A 1 118 ? 13.371 7.332 -12.815 1.00 78.75 118 ASN A O 1
ATOM 856 N N . GLY A 1 119 ? 15.015 6.774 -11.420 1.00 84.12 119 GLY A N 1
ATOM 857 C CA . GLY A 1 119 ? 14.195 6.886 -10.209 1.00 84.12 119 GLY A CA 1
ATOM 858 C C . GLY A 1 119 ? 13.158 5.776 -10.000 1.00 84.12 119 GLY A C 1
ATOM 859 O O . GLY A 1 119 ? 12.271 5.938 -9.156 1.00 84.12 119 GLY A O 1
ATOM 860 N N . THR A 1 120 ? 13.264 4.664 -10.731 1.00 90.31 120 THR A N 1
ATOM 861 C CA . THR A 1 120 ? 12.428 3.465 -10.578 1.00 90.31 120 THR A CA 1
ATOM 862 C C . THR A 1 120 ? 13.257 2.298 -10.050 1.00 90.31 120 THR A C 1
ATOM 864 O O . THR A 1 120 ? 14.376 2.077 -10.507 1.00 90.31 120 THR A O 1
ATOM 867 N N . MET A 1 121 ? 12.708 1.524 -9.117 1.00 92.88 121 MET A N 1
ATOM 868 C CA . MET A 1 121 ? 13.357 0.327 -8.579 1.00 92.88 121 MET A CA 1
ATOM 869 C C . MET A 1 121 ? 12.378 -0.838 -8.470 1.00 92.88 121 MET A C 1
ATOM 871 O O . MET A 1 121 ? 11.216 -0.653 -8.108 1.00 92.88 121 MET A O 1
ATOM 875 N N . GLU A 1 122 ? 12.861 -2.052 -8.706 1.00 93.88 122 GLU A N 1
ATOM 876 C CA . GLU A 1 122 ? 12.112 -3.265 -8.396 1.00 93.88 122 GLU A CA 1
ATOM 877 C C . GLU A 1 122 ? 12.259 -3.604 -6.906 1.00 93.88 122 GLU A C 1
ATOM 879 O O . GLU A 1 122 ? 13.360 -3.641 -6.344 1.00 93.88 122 GLU A O 1
ATOM 884 N N . ALA A 1 123 ? 11.129 -3.810 -6.240 1.00 95.88 123 ALA A N 1
ATOM 885 C CA . ALA A 1 123 ? 11.061 -3.997 -4.803 1.00 95.88 123 ALA A CA 1
ATOM 886 C C . ALA A 1 123 ? 9.948 -4.977 -4.409 1.00 95.88 123 ALA A C 1
ATOM 888 O O . ALA A 1 123 ? 9.066 -5.332 -5.189 1.00 95.88 123 ALA A O 1
ATOM 889 N N . LYS A 1 124 ? 9.966 -5.396 -3.147 1.00 96.94 124 LYS A N 1
ATOM 890 C CA . LYS A 1 124 ? 8.875 -6.096 -2.477 1.00 96.94 124 LYS A CA 1
ATOM 891 C C . LYS A 1 124 ? 8.208 -5.152 -1.487 1.00 96.94 124 LYS A C 1
ATOM 893 O O . LYS A 1 124 ? 8.837 -4.680 -0.539 1.00 96.94 124 LYS A O 1
ATOM 898 N N . LEU A 1 125 ? 6.921 -4.908 -1.695 1.00 97.44 125 LEU A N 1
ATOM 899 C CA . LEU A 1 125 ? 6.063 -4.177 -0.775 1.00 97.44 125 LEU A CA 1
ATOM 900 C C . LEU A 1 125 ? 5.650 -5.086 0.380 1.00 97.44 125 LEU A C 1
ATOM 902 O O . LEU A 1 125 ? 4.955 -6.078 0.161 1.00 97.44 125 LEU A O 1
ATOM 906 N N . ARG A 1 126 ? 6.020 -4.720 1.606 1.00 96.19 126 ARG A N 1
ATOM 907 C CA . ARG A 1 126 ? 5.624 -5.410 2.839 1.00 96.19 126 ARG A CA 1
ATOM 908 C C . ARG A 1 126 ? 4.923 -4.446 3.785 1.00 96.19 126 ARG A C 1
ATOM 910 O O . ARG A 1 126 ? 5.094 -3.230 3.712 1.00 96.19 126 ARG A O 1
ATOM 917 N N . VAL A 1 127 ? 4.146 -5.009 4.698 1.00 94.94 127 VAL A N 1
ATOM 918 C CA . VAL A 1 127 ? 3.632 -4.299 5.871 1.00 94.94 127 VAL A CA 1
ATOM 919 C C . VAL A 1 127 ? 4.123 -5.053 7.095 1.00 94.94 127 VAL A C 1
ATOM 921 O O . VAL A 1 127 ? 4.154 -6.287 7.098 1.00 94.94 127 VAL A O 1
ATOM 924 N N . ASP A 1 128 ? 4.563 -4.320 8.113 1.00 92.56 128 ASP A N 1
ATOM 925 C CA . ASP A 1 128 ? 5.046 -4.936 9.341 1.00 92.56 128 ASP A CA 1
ATOM 926 C C . ASP A 1 128 ? 3.915 -5.648 10.096 1.00 92.56 128 ASP A C 1
ATOM 928 O O . ASP A 1 128 ? 2.736 -5.317 9.985 1.00 92.56 128 ASP A O 1
ATOM 932 N N . ARG A 1 129 ? 4.274 -6.612 10.948 1.00 88.50 129 ARG A N 1
ATOM 933 C CA . ARG A 1 129 ? 3.286 -7.387 11.714 1.00 88.50 129 ARG A CA 1
ATOM 934 C C . ARG A 1 129 ? 2.436 -6.520 12.646 1.00 88.50 129 ARG A C 1
ATOM 936 O O . ARG A 1 129 ? 1.364 -6.944 13.046 1.00 88.50 129 ARG A O 1
ATOM 943 N N . LYS A 1 130 ? 2.898 -5.324 13.017 1.00 89.81 130 LYS A N 1
ATOM 944 C CA . LYS A 1 130 ? 2.136 -4.389 13.858 1.00 89.81 130 LYS A CA 1
ATOM 945 C C . LYS A 1 130 ? 1.216 -3.465 13.056 1.00 89.81 130 LYS A C 1
ATOM 947 O O . LYS A 1 130 ? 0.502 -2.692 13.682 1.00 89.81 130 LYS A O 1
ATOM 952 N N . LEU A 1 131 ? 1.227 -3.539 11.721 1.00 89.75 131 LEU A N 1
ATOM 953 C CA . LEU A 1 131 ? 0.504 -2.620 10.836 1.00 89.75 131 LEU A CA 1
ATOM 954 C C . LEU A 1 131 ? 0.806 -1.152 11.164 1.00 89.75 131 LEU A C 1
ATOM 956 O O . LEU A 1 131 ? -0.074 -0.300 11.157 1.00 89.75 131 LEU A O 1
ATOM 960 N N . SER A 1 132 ? 2.056 -0.867 11.517 1.00 92.06 132 SER A N 1
ATOM 961 C CA . SER A 1 132 ? 2.534 0.464 11.876 1.00 92.06 132 SER A CA 1
ATOM 962 C C . SER A 1 132 ? 3.286 1.138 10.734 1.00 92.06 132 SER A C 1
ATOM 964 O O . SER A 1 132 ? 3.365 2.368 10.699 1.00 92.06 132 SER A O 1
ATOM 966 N N . ARG A 1 133 ? 3.846 0.367 9.793 1.00 95.38 133 ARG A N 1
ATOM 967 C CA . ARG A 1 133 ? 4.663 0.899 8.699 1.00 95.38 133 ARG A CA 1
ATOM 968 C C . ARG A 1 133 ? 4.568 0.056 7.431 1.00 95.38 133 ARG A C 1
ATOM 970 O O . ARG A 1 133 ? 4.472 -1.169 7.467 1.00 95.38 133 ARG A O 1
ATOM 977 N N . LEU A 1 134 ? 4.665 0.747 6.307 1.00 96.06 134 LEU A N 1
ATOM 978 C CA . LEU A 1 134 ? 4.856 0.183 4.983 1.00 96.06 134 LEU A CA 1
ATOM 979 C C . LEU A 1 134 ? 6.359 0.103 4.705 1.00 96.06 134 LEU A C 1
ATOM 981 O O . LEU A 1 134 ? 7.092 1.064 4.946 1.00 96.06 134 LEU A O 1
ATOM 985 N N . GLU A 1 135 ? 6.825 -1.043 4.227 1.00 96.62 135 GLU A N 1
ATOM 986 C CA . GLU A 1 135 ? 8.238 -1.305 3.968 1.00 96.62 135 GLU A CA 1
ATOM 987 C C . GLU A 1 135 ? 8.455 -1.661 2.498 1.00 96.62 135 GLU A C 1
ATOM 989 O O . GLU A 1 135 ? 7.723 -2.475 1.933 1.00 96.62 135 GLU A O 1
ATOM 994 N N . LEU A 1 136 ? 9.481 -1.071 1.888 1.00 96.44 136 LEU A N 1
ATOM 995 C CA . LEU A 1 136 ? 9.973 -1.472 0.574 1.00 96.44 136 LEU A CA 1
ATOM 996 C C . LEU A 1 136 ? 11.306 -2.177 0.746 1.00 96.44 136 LEU A C 1
ATOM 998 O O . LEU A 1 136 ? 12.265 -1.600 1.263 1.00 96.44 136 LEU A O 1
ATOM 1002 N N . TRP A 1 137 ? 11.345 -3.421 0.300 1.00 95.94 137 TRP A N 1
ATOM 1003 C CA . TRP A 1 137 ? 12.523 -4.271 0.333 1.00 95.94 137 TRP A CA 1
ATOM 1004 C C . TRP A 1 137 ? 13.091 -4.392 -1.075 1.00 95.94 137 TRP A C 1
ATOM 1006 O O . TRP A 1 137 ? 12.332 -4.636 -2.006 1.00 95.94 137 TRP A O 1
ATOM 1016 N N . SER A 1 138 ? 14.393 -4.204 -1.259 1.00 93.50 138 SER A N 1
ATOM 1017 C CA . SER A 1 138 ? 15.021 -4.402 -2.569 1.00 93.50 138 SER A CA 1
ATOM 1018 C C . SER A 1 138 ? 14.900 -5.861 -3.003 1.00 93.50 138 SER A C 1
ATOM 1020 O O . SER A 1 138 ? 15.024 -6.778 -2.184 1.00 93.50 138 SER A O 1
ATOM 1022 N N . HIS A 1 139 ? 14.649 -6.083 -4.296 1.00 88.69 139 HIS A N 1
ATOM 1023 C CA . HIS A 1 139 ? 14.774 -7.418 -4.868 1.00 88.69 139 HIS A CA 1
ATOM 1024 C C . HIS A 1 139 ? 16.272 -7.735 -4.985 1.00 88.69 139 HIS A C 1
ATOM 1026 O O . HIS A 1 139 ? 17.017 -7.010 -5.640 1.00 88.69 139 HIS A O 1
ATOM 1032 N N . GLY A 1 140 ? 16.730 -8.732 -4.227 1.00 73.75 140 GLY A N 1
ATOM 1033 C CA . GLY A 1 140 ? 18.137 -8.906 -3.870 1.00 73.75 140 GLY A CA 1
ATOM 1034 C C . GLY A 1 140 ? 19.092 -9.030 -5.058 1.00 73.75 140 GLY A C 1
ATOM 1035 O O . GLY A 1 140 ? 19.027 -9.986 -5.826 1.00 73.75 140 GLY A O 1
ATOM 1036 N N . GLY A 1 141 ? 20.054 -8.107 -5.127 1.00 75.62 141 GLY A N 1
ATOM 1037 C CA . GLY A 1 141 ? 21.356 -8.385 -5.729 1.00 75.62 141 GLY A CA 1
ATOM 1038 C C . GLY A 1 141 ? 22.195 -9.303 -4.827 1.00 75.62 141 GLY A C 1
ATOM 1039 O O . GLY A 1 141 ? 21.696 -9.891 -3.866 1.00 75.62 141 GLY A O 1
ATOM 1040 N N . ALA A 1 142 ? 23.504 -9.378 -5.076 1.00 82.44 142 ALA A N 1
ATOM 1041 C CA . ALA A 1 142 ? 24.435 -10.240 -4.333 1.00 82.44 142 ALA A CA 1
ATOM 1042 C C . ALA A 1 142 ? 24.443 -10.036 -2.795 1.00 82.44 142 ALA A C 1
ATOM 1044 O O . ALA A 1 142 ? 24.926 -10.898 -2.069 1.00 82.44 142 ALA A O 1
ATOM 1045 N N . GLY A 1 143 ? 23.901 -8.919 -2.293 1.00 83.00 143 GLY A N 1
ATOM 1046 C CA . GLY A 1 143 ? 23.823 -8.579 -0.867 1.00 83.00 143 GLY A CA 1
ATOM 1047 C C . GLY A 1 143 ? 22.568 -9.057 -0.122 1.00 83.00 143 GLY A C 1
ATOM 1048 O O . GLY A 1 143 ? 22.419 -8.734 1.054 1.00 83.00 143 GLY A O 1
ATOM 1049 N N . GLY A 1 144 ? 21.663 -9.798 -0.770 1.00 91.00 144 GLY A N 1
ATOM 1050 C CA . GLY A 1 144 ? 20.406 -10.240 -0.157 1.00 91.00 144 GLY A CA 1
ATOM 1051 C C . GLY A 1 144 ? 19.335 -9.145 -0.060 1.00 91.00 144 GLY A C 1
ATOM 1052 O O . GLY A 1 144 ? 19.535 -7.993 -0.453 1.00 91.00 144 GLY A O 1
ATOM 1053 N N . GLU A 1 145 ? 18.156 -9.528 0.435 1.00 93.25 145 GLU A N 1
ATOM 1054 C CA . GLU A 1 145 ? 17.021 -8.614 0.593 1.00 93.25 145 GLU A CA 1
ATOM 1055 C C . GLU A 1 145 ? 17.246 -7.678 1.783 1.00 93.25 145 GLU A C 1
ATOM 1057 O O . GLU A 1 145 ? 17.450 -8.125 2.914 1.00 93.25 145 GLU A O 1
ATOM 1062 N N . HIS A 1 146 ? 17.151 -6.370 1.551 1.00 93.62 146 HIS A N 1
ATOM 1063 C CA . HIS A 1 146 ? 17.222 -5.374 2.617 1.00 93.62 146 HIS A CA 1
ATOM 1064 C C . HIS A 1 146 ? 16.118 -4.328 2.472 1.00 93.62 146 HIS A C 1
ATOM 1066 O O . HIS A 1 146 ? 15.656 -4.014 1.375 1.00 93.62 146 HIS A O 1
ATOM 1072 N N . CYS A 1 147 ? 15.683 -3.777 3.603 1.00 94.88 147 CYS A N 1
ATOM 1073 C CA . CYS A 1 147 ? 14.664 -2.737 3.633 1.00 94.88 147 CYS A CA 1
ATOM 1074 C C . CYS A 1 147 ? 15.269 -1.398 3.187 1.00 94.88 147 CYS A C 1
ATOM 1076 O O . CYS A 1 147 ? 16.072 -0.814 3.912 1.00 94.88 147 CYS A O 1
ATOM 1078 N N . VAL A 1 148 ? 14.844 -0.895 2.029 1.00 94.50 148 VAL A N 1
ATOM 1079 C CA . VAL A 1 148 ? 15.319 0.365 1.433 1.00 94.50 148 VAL A CA 1
ATOM 1080 C C . VAL A 1 148 ? 14.503 1.558 1.921 1.00 94.50 148 VAL A C 1
ATOM 1082 O O . VAL A 1 148 ? 15.037 2.647 2.111 1.00 94.50 148 VAL A O 1
ATOM 1085 N N . MET A 1 149 ? 13.204 1.368 2.169 1.00 94.56 149 MET A N 1
ATOM 1086 C CA . MET A 1 149 ? 12.326 2.449 2.619 1.00 94.56 149 MET A CA 1
ATOM 1087 C C . MET A 1 149 ? 11.342 1.968 3.678 1.00 94.56 149 MET A C 1
ATOM 1089 O O . MET A 1 149 ? 10.777 0.882 3.564 1.00 94.56 149 MET A O 1
ATOM 1093 N N . LYS A 1 150 ? 11.106 2.811 4.689 1.00 95.69 150 LYS A N 1
ATOM 1094 C CA . LYS A 1 150 ? 10.076 2.621 5.717 1.00 95.69 150 LYS A CA 1
ATOM 1095 C C . LYS A 1 150 ? 9.186 3.855 5.763 1.00 95.69 150 LYS A C 1
ATOM 1097 O O . LYS A 1 150 ? 9.683 4.962 5.953 1.00 95.69 150 LYS A O 1
ATOM 1102 N N . VAL A 1 151 ? 7.882 3.662 5.610 1.00 96.06 151 VAL A N 1
ATOM 1103 C CA . VAL A 1 151 ? 6.872 4.723 5.660 1.00 96.06 151 VAL A CA 1
ATOM 1104 C C . VAL A 1 151 ? 5.901 4.408 6.799 1.00 96.06 151 VAL A C 1
ATOM 1106 O O . VAL A 1 151 ? 5.068 3.513 6.647 1.00 96.06 151 VAL A O 1
ATOM 1109 N N . PRO A 1 152 ? 5.997 5.090 7.954 1.00 95.56 152 PRO A N 1
ATOM 1110 C CA . PRO A 1 152 ? 5.016 4.954 9.026 1.00 95.56 152 PRO A CA 1
ATOM 1111 C C . PRO A 1 152 ? 3.605 5.252 8.513 1.00 95.56 152 PRO A C 1
ATOM 1113 O O . PRO A 1 152 ? 3.400 6.238 7.803 1.00 95.56 152 PRO A O 1
ATOM 1116 N N . LEU A 1 153 ? 2.617 4.439 8.886 1.00 93.75 153 LEU A N 1
ATOM 1117 C CA . LEU A 1 153 ? 1.245 4.636 8.412 1.00 93.75 153 LEU A CA 1
ATOM 1118 C C . LEU A 1 153 ? 0.629 5.934 8.943 1.00 93.75 153 LEU A C 1
ATOM 1120 O O . LEU A 1 153 ? -0.177 6.541 8.244 1.00 93.75 153 LEU A O 1
ATOM 1124 N N . GLN A 1 154 ? 1.081 6.442 10.096 1.00 93.12 154 GLN A N 1
ATOM 1125 C CA . GLN A 1 154 ? 0.670 7.765 10.588 1.00 93.12 154 GLN A CA 1
ATOM 1126 C C . GLN A 1 154 ? 1.114 8.910 9.662 1.00 93.12 154 GLN A C 1
ATOM 1128 O O . GLN A 1 154 ? 0.552 10.006 9.713 1.00 93.12 154 GLN A O 1
ATOM 1133 N N . GLN A 1 155 ? 2.127 8.678 8.820 1.00 94.81 155 GLN A N 1
ATOM 1134 C CA . GLN A 1 155 ? 2.589 9.636 7.817 1.00 94.81 155 GLN A CA 1
ATOM 1135 C C . GLN A 1 155 ? 1.866 9.471 6.479 1.00 94.81 155 GLN A C 1
ATOM 1137 O O . GLN A 1 155 ? 2.069 10.291 5.590 1.00 94.81 155 GLN A O 1
ATOM 1142 N N . VAL A 1 156 ? 1.023 8.455 6.292 1.00 95.50 156 VAL A N 1
ATOM 1143 C CA . VAL A 1 156 ? 0.270 8.281 5.047 1.00 95.50 156 VAL A CA 1
ATOM 1144 C C . VAL A 1 156 ? -0.984 9.151 5.096 1.00 95.50 156 VAL A C 1
ATOM 1146 O O . VAL A 1 156 ? -1.916 8.904 5.857 1.00 95.50 156 VAL A O 1
ATOM 1149 N N . LYS A 1 157 ? -1.011 10.197 4.267 1.00 94.94 157 LYS A N 1
ATOM 1150 C CA . LYS A 1 157 ? -2.157 11.103 4.144 1.00 94.94 157 LYS A CA 1
ATOM 1151 C C . LYS A 1 157 ? -3.278 10.453 3.347 1.00 94.94 157 LYS A C 1
ATOM 1153 O O . LYS A 1 157 ? -4.438 10.518 3.740 1.00 94.94 157 LYS A O 1
ATOM 1158 N N . GLN A 1 158 ? -2.944 9.853 2.210 1.00 95.62 158 GLN A N 1
ATOM 1159 C CA . GLN A 1 158 ? -3.936 9.332 1.278 1.00 95.62 158 GLN A CA 1
ATOM 1160 C C . GLN A 1 158 ? -3.342 8.220 0.426 1.00 95.62 158 GLN A C 1
ATOM 1162 O O . GLN A 1 158 ? -2.162 8.244 0.085 1.00 95.62 158 GLN A O 1
ATOM 1167 N N . ILE A 1 159 ? -4.192 7.266 0.055 1.00 96.50 159 ILE A N 1
ATOM 1168 C CA . ILE A 1 159 ? -3.865 6.205 -0.890 1.00 96.50 159 ILE A CA 1
ATOM 1169 C C . ILE A 1 159 ? -4.934 6.216 -1.971 1.00 96.50 159 ILE A C 1
ATOM 1171 O O . ILE A 1 159 ? -6.128 6.144 -1.665 1.00 96.50 159 ILE A O 1
ATOM 1175 N N . TYR A 1 160 ? -4.525 6.304 -3.231 1.00 96.25 160 TYR A N 1
ATOM 1176 C CA . TYR A 1 160 ? -5.451 6.263 -4.358 1.00 96.25 160 TYR A CA 1
ATOM 1177 C C . TYR A 1 160 ? -4.924 5.386 -5.488 1.00 96.25 160 TYR A C 1
ATOM 1179 O O . TYR A 1 160 ? -3.721 5.168 -5.646 1.00 96.25 160 TYR A O 1
ATOM 1187 N N . LYS A 1 161 ? -5.865 4.852 -6.266 1.00 95.94 161 LYS A N 1
ATOM 1188 C CA . LYS A 1 161 ? -5.573 4.102 -7.484 1.00 95.94 161 LYS A CA 1
ATOM 1189 C C . LYS A 1 161 ? -5.313 5.108 -8.594 1.00 95.94 161 LYS A C 1
ATOM 1191 O O . LYS A 1 161 ? -6.131 6.001 -8.809 1.00 95.94 161 LYS A O 1
ATOM 1196 N N . LEU A 1 162 ? -4.192 4.968 -9.287 1.00 92.50 162 LEU A N 1
ATOM 1197 C CA . LEU A 1 162 ? -3.956 5.745 -10.495 1.00 92.50 162 LEU A CA 1
ATOM 1198 C C . LEU A 1 162 ? -4.800 5.123 -11.605 1.00 92.50 162 LEU A C 1
ATOM 1200 O O . LEU A 1 162 ? -4.699 3.925 -11.878 1.00 92.50 162 LEU A O 1
ATOM 1204 N N . LYS A 1 163 ? -5.684 5.930 -12.193 1.00 87.62 163 LYS A N 1
ATOM 1205 C CA . LYS A 1 163 ? -6.373 5.551 -13.421 1.00 87.62 163 LYS A CA 1
ATOM 1206 C C . LYS A 1 163 ? -5.335 5.648 -14.530 1.00 87.62 163 LYS A C 1
ATOM 1208 O O . LYS A 1 163 ? -4.637 6.661 -14.607 1.00 87.62 163 LYS A O 1
ATOM 1213 N N . GLY A 1 164 ? -5.192 4.597 -15.327 1.00 79.44 164 GLY A N 1
ATOM 1214 C CA . GLY A 1 164 ? -4.325 4.656 -16.488 1.00 79.44 164 GLY A CA 1
ATOM 1215 C C . GLY A 1 164 ? -4.702 5.856 -17.330 1.00 79.44 164 GLY A C 1
ATOM 1216 O O . GLY A 1 164 ? -5.887 6.090 -17.564 1.00 79.44 164 GLY A O 1
ATOM 1217 N N . ALA A 1 165 ? -3.705 6.629 -17.754 1.00 61.50 165 ALA A N 1
ATOM 1218 C CA . ALA A 1 165 ? -3.889 7.431 -18.945 1.00 61.50 165 ALA A CA 1
ATOM 1219 C C . ALA A 1 165 ? -4.165 6.414 -20.054 1.00 61.50 165 ALA A C 1
ATOM 1221 O O . ALA A 1 165 ? -3.266 5.660 -20.429 1.00 61.50 165 ALA A O 1
ATOM 1222 N N . GLU A 1 166 ? -5.432 6.287 -20.449 1.00 63.22 166 GLU A N 1
ATOM 1223 C CA . GLU A 1 166 ? -5.814 5.479 -21.599 1.00 63.22 166 GLU A CA 1
ATOM 1224 C C . GLU A 1 166 ? -4.950 5.982 -22.765 1.00 63.22 166 GLU A C 1
ATOM 1226 O O . GLU A 1 166 ? -4.977 7.180 -23.057 1.00 63.22 166 GLU A O 1
ATOM 1231 N N . PRO A 1 167 ? -4.118 5.131 -23.385 1.00 59.53 167 PRO A N 1
ATOM 1232 C CA . PRO A 1 167 ? -3.137 5.555 -24.384 1.00 59.53 167 PRO A CA 1
ATOM 1233 C C . PRO A 1 167 ? -3.770 5.967 -25.731 1.00 59.53 167 PRO A C 1
ATOM 1235 O O . PRO A 1 167 ? -3.141 5.816 -26.770 1.00 59.53 167 PRO A O 1
ATOM 1238 N N . GLY A 1 168 ? -5.010 6.464 -25.751 1.00 61.06 168 GLY A N 1
ATOM 1239 C CA . GLY A 1 168 ? -5.812 6.529 -26.970 1.00 61.06 168 GLY A CA 1
ATOM 1240 C C . GLY A 1 168 ? -6.979 7.508 -26.947 1.00 61.06 168 GLY A C 1
ATOM 1241 O O . GLY A 1 168 ? -8.090 7.126 -27.285 1.00 61.06 168 GLY A O 1
ATOM 1242 N N . ASP A 1 169 ? -6.720 8.771 -26.620 1.00 48.31 169 ASP A N 1
ATOM 1243 C CA . ASP A 1 169 ? -7.415 9.855 -27.327 1.00 48.31 169 ASP A CA 1
ATOM 1244 C C . ASP A 1 169 ? -6.386 10.911 -27.738 1.00 48.31 169 ASP A C 1
ATOM 1246 O O . ASP A 1 169 ? -6.450 12.087 -27.390 1.00 48.31 169 ASP A O 1
ATOM 1250 N N . VAL A 1 170 ? -5.361 10.459 -28.466 1.00 56.78 170 VAL A N 1
ATOM 1251 C CA . VAL A 1 170 ? -4.796 11.312 -29.508 1.00 56.78 170 VAL A CA 1
ATOM 1252 C C . VAL A 1 170 ? -5.856 11.367 -30.598 1.00 56.78 170 VAL A C 1
ATOM 1254 O O . VAL A 1 170 ? -5.809 10.632 -31.578 1.00 56.78 170 VAL A O 1
ATOM 1257 N N . THR A 1 171 ? -6.877 12.196 -30.396 1.00 56.53 171 THR A N 1
ATOM 1258 C CA . THR A 1 171 ? -7.646 12.711 -31.516 1.00 56.53 171 THR A CA 1
ATOM 1259 C C . THR A 1 171 ? -6.629 13.506 -32.328 1.00 56.53 171 THR A C 1
ATOM 1261 O O . THR A 1 171 ? -6.342 14.669 -32.037 1.00 56.53 171 THR A O 1
ATOM 1264 N N . GLU A 1 172 ? -5.987 12.830 -33.283 1.00 57.31 172 GLU A N 1
ATOM 1265 C CA . GLU A 1 172 ? -5.401 13.463 -34.451 1.00 57.31 172 GLU A CA 1
ATOM 1266 C C . GLU A 1 172 ? -6.507 14.349 -35.017 1.00 57.31 172 GLU A C 1
ATOM 1268 O O . GLU A 1 172 ? -7.409 13.908 -35.727 1.00 57.31 172 GLU A O 1
ATOM 1273 N N . ALA A 1 173 ? -6.474 15.626 -34.645 1.00 55.41 173 ALA A N 1
ATOM 1274 C CA . ALA A 1 173 ? -7.061 16.679 -35.438 1.00 55.41 173 ALA A CA 1
ATOM 1275 C C . ALA A 1 173 ? -6.194 16.794 -36.697 1.00 55.41 173 ALA A C 1
ATOM 1277 O O . ALA A 1 173 ? -5.456 17.763 -36.875 1.00 55.41 173 ALA A O 1
ATOM 1278 N N . ASP A 1 174 ? -6.251 15.761 -37.539 1.00 49.22 174 ASP A N 1
ATOM 1279 C CA . ASP A 1 174 ? -5.766 15.825 -38.900 1.00 49.22 174 ASP A CA 1
ATOM 1280 C C . ASP A 1 174 ? -6.680 16.798 -39.633 1.00 49.22 174 ASP A C 1
ATOM 1282 O O . ASP A 1 174 ? -7.820 16.514 -40.017 1.00 49.22 174 ASP A O 1
ATOM 1286 N N . GLY A 1 175 ? -6.162 18.016 -39.751 1.00 51.81 175 GLY A N 1
ATOM 1287 C CA . GLY A 1 175 ? -6.638 18.989 -40.703 1.00 51.81 175 GLY A CA 1
ATOM 1288 C C . GLY A 1 175 ? -6.632 18.354 -42.086 1.00 51.81 175 GLY A C 1
ATOM 1289 O O . GLY A 1 175 ? -5.603 17.926 -42.601 1.00 51.81 175 GLY A O 1
ATOM 1290 N N . ALA A 1 176 ? -7.815 18.321 -42.682 1.00 52.38 176 ALA A N 1
ATOM 1291 C CA . ALA A 1 176 ? -8.040 17.940 -44.056 1.00 52.38 176 ALA A CA 1
ATOM 1292 C C . ALA A 1 176 ? -7.082 18.664 -45.018 1.00 52.38 176 ALA A C 1
ATOM 1294 O O . ALA A 1 176 ? -7.141 19.884 -45.172 1.00 52.38 176 ALA A O 1
ATOM 1295 N N . ALA A 1 177 ? -6.291 17.897 -45.762 1.00 50.75 177 ALA A N 1
ATOM 1296 C CA . ALA A 1 177 ? -5.864 18.268 -47.103 1.00 50.75 177 ALA A CA 1
ATOM 1297 C C . ALA A 1 177 ? -5.734 16.991 -47.939 1.00 50.75 177 ALA A C 1
ATOM 1299 O O . ALA A 1 177 ? -4.971 16.086 -47.618 1.00 50.75 177 ALA A O 1
ATOM 1300 N N . GLY A 1 178 ? -6.566 16.900 -48.976 1.00 49.31 178 GLY A N 1
ATOM 1301 C CA . GLY A 1 178 ? -6.744 15.703 -49.782 1.00 49.31 178 GLY A CA 1
ATOM 1302 C C . GLY A 1 178 ? -5.528 15.307 -50.617 1.00 49.31 178 GLY A C 1
ATOM 1303 O O . GLY A 1 178 ? -4.725 16.132 -51.043 1.00 49.31 178 GLY A O 1
ATOM 1304 N N . GLY A 1 179 ? -5.471 14.016 -50.927 1.00 40.84 179 GLY A N 1
ATOM 1305 C CA . GLY A 1 179 ? -4.564 13.434 -51.905 1.00 40.84 179 GLY A CA 1
ATOM 1306 C C . GLY A 1 179 ? -5.187 12.157 -52.448 1.00 40.84 179 GLY A C 1
ATOM 1307 O O . GLY A 1 179 ? -5.310 11.165 -51.739 1.00 40.84 179 GLY A O 1
ATOM 1308 N N . ALA A 1 180 ? -5.654 12.212 -53.690 1.00 52.69 180 ALA A N 1
ATOM 1309 C CA . ALA A 1 180 ? -6.284 11.100 -54.379 1.00 52.69 180 ALA A CA 1
ATOM 1310 C C . ALA A 1 180 ? -5.254 10.076 -54.895 1.00 52.69 180 ALA A C 1
ATOM 1312 O O . ALA A 1 180 ? -4.179 10.461 -55.346 1.00 52.69 180 ALA A O 1
ATOM 1313 N N . ARG A 1 181 ? -5.724 8.823 -55.015 1.00 49.22 181 ARG A N 1
ATOM 1314 C CA . ARG A 1 181 ? -5.453 7.882 -56.125 1.00 49.22 181 ARG A CA 1
ATOM 1315 C C . ARG A 1 181 ? -4.111 7.124 -56.116 1.00 49.22 181 ARG A C 1
ATOM 1317 O O . ARG A 1 181 ? -3.076 7.689 -56.429 1.00 49.22 181 ARG A O 1
ATOM 1324 N N . ALA A 1 182 ? -4.177 5.798 -55.970 1.00 42.28 182 ALA A N 1
ATOM 1325 C CA . ALA A 1 182 ? -3.999 4.850 -57.082 1.00 42.28 182 ALA A CA 1
ATOM 1326 C C . ALA A 1 182 ? -4.139 3.395 -56.606 1.00 42.28 182 ALA A C 1
ATOM 1328 O O . ALA A 1 182 ? -3.555 2.983 -55.609 1.00 42.28 182 ALA A O 1
ATOM 1329 N N . GLU A 1 183 ? -4.922 2.639 -57.368 1.00 51.84 183 GLU A N 1
ATOM 1330 C CA . GLU A 1 183 ? -5.041 1.187 -57.321 1.00 51.84 183 GLU A CA 1
ATOM 1331 C C . GLU A 1 183 ? -3.791 0.530 -57.923 1.00 51.84 183 GLU A C 1
ATOM 1333 O O . GLU A 1 183 ? -3.296 0.992 -58.952 1.00 51.84 183 GLU A O 1
ATOM 1338 N N . ALA A 1 184 ? -3.336 -0.585 -57.348 1.00 46.59 184 ALA A N 1
ATOM 1339 C CA . ALA A 1 184 ? -2.633 -1.629 -58.090 1.00 46.59 184 ALA A CA 1
ATOM 1340 C C . ALA A 1 184 ? -2.736 -2.976 -57.358 1.00 46.59 184 ALA A C 1
ATOM 1342 O O . ALA A 1 184 ? -2.515 -3.085 -56.155 1.00 46.59 184 ALA A O 1
ATOM 1343 N N . SER A 1 185 ? -3.117 -3.973 -58.145 1.00 59.38 185 SER A N 1
ATOM 1344 C CA . SER A 1 185 ? -3.465 -5.354 -57.822 1.00 59.38 185 SER A CA 1
ATOM 1345 C C . SER A 1 185 ? -2.248 -6.291 -57.707 1.00 59.38 185 SER A C 1
ATOM 1347 O O . SER A 1 185 ? -1.134 -5.907 -58.051 1.00 59.38 185 SER A O 1
ATOM 1349 N N . SER A 1 186 ? -2.542 -7.577 -57.437 1.00 48.47 186 SER A N 1
ATOM 1350 C CA . SER A 1 186 ? -1.693 -8.778 -57.650 1.00 48.47 186 SER A CA 1
ATOM 1351 C C . SER A 1 186 ? -0.733 -9.094 -56.492 1.00 48.47 186 SER A C 1
ATOM 1353 O O . SER A 1 186 ? -0.186 -8.179 -55.899 1.00 48.47 186 SER A O 1
ATOM 1355 N N . SER A 1 187 ? -0.456 -10.326 -56.056 1.00 49.78 187 SER A N 1
ATOM 1356 C CA . SER A 1 187 ? -0.547 -11.704 -56.592 1.00 49.78 187 SER A CA 1
ATOM 1357 C C . SER A 1 187 ? -0.292 -12.662 -55.393 1.00 49.78 187 SER A C 1
ATOM 1359 O O . SER A 1 187 ? 0.375 -12.241 -54.454 1.00 49.78 187 SER A O 1
ATOM 1361 N N . LYS A 1 188 ? -0.924 -13.848 -55.271 1.00 56.50 188 LYS A N 1
ATOM 1362 C CA . LYS A 1 188 ? -0.405 -15.192 -55.680 1.00 56.50 188 LYS A CA 1
ATOM 1363 C C . LYS A 1 188 ? 0.977 -15.522 -55.058 1.00 56.50 188 LYS A C 1
ATOM 1365 O O . LYS A 1 188 ? 1.845 -14.668 -55.125 1.00 56.50 188 LYS A O 1
ATOM 1370 N N . ASP A 1 189 ? 1.313 -16.646 -54.421 1.00 45.91 189 ASP A N 1
ATOM 1371 C CA . ASP A 1 189 ? 1.046 -18.100 -54.513 1.00 45.91 189 ASP A CA 1
ATOM 1372 C C . ASP A 1 189 ? 1.508 -18.696 -53.141 1.00 45.91 189 ASP A C 1
ATOM 1374 O O . ASP A 1 189 ? 2.375 -18.117 -52.490 1.00 45.91 189 ASP A O 1
ATOM 1378 N N . GLU A 1 190 ? 0.801 -19.635 -52.507 1.00 56.81 190 GLU A N 1
ATOM 1379 C CA . GLU A 1 190 ? 1.010 -21.104 -52.515 1.00 56.81 190 GLU A CA 1
ATOM 1380 C C . GLU A 1 190 ? 2.314 -21.669 -51.873 1.00 56.81 190 GLU A C 1
ATOM 1382 O O . GLU A 1 190 ? 3.427 -21.362 -52.276 1.00 56.81 190 GLU A O 1
ATOM 1387 N N . THR A 1 191 ? 2.078 -22.546 -50.876 1.00 53.69 191 THR A N 1
ATOM 1388 C CA . THR A 1 191 ? 2.797 -23.768 -50.422 1.00 53.69 191 THR A CA 1
ATOM 1389 C C . THR A 1 191 ? 4.298 -23.787 -50.081 1.00 53.69 191 THR A C 1
ATOM 1391 O O . THR A 1 191 ? 5.168 -23.464 -50.876 1.00 53.69 191 THR A O 1
ATOM 1394 N N . GLY A 1 192 ? 4.602 -24.398 -48.927 1.00 42.78 192 GLY A N 1
ATOM 1395 C CA . GLY A 1 192 ? 5.926 -24.940 -48.611 1.00 42.78 192 GLY A CA 1
ATOM 1396 C C . GLY A 1 192 ? 6.007 -25.511 -47.195 1.00 42.78 192 GLY A C 1
ATOM 1397 O O . GLY A 1 192 ? 6.160 -24.765 -46.235 1.00 42.78 192 GLY A O 1
ATOM 1398 N N . ALA A 1 193 ? 5.876 -26.832 -47.075 1.00 58.91 193 ALA A N 1
ATOM 1399 C CA . ALA A 1 193 ? 6.351 -27.591 -45.923 1.00 58.91 193 ALA A CA 1
ATOM 1400 C C . ALA A 1 193 ? 7.886 -27.635 -45.954 1.00 58.91 193 ALA A C 1
ATOM 1402 O O . ALA A 1 193 ? 8.435 -27.733 -47.043 1.00 58.91 193 ALA A O 1
ATOM 1403 N N . ASP A 1 194 ? 8.552 -27.579 -44.800 1.00 44.56 194 ASP A N 1
ATOM 1404 C CA . ASP A 1 194 ? 9.605 -28.531 -44.420 1.00 44.56 194 ASP A CA 1
ATOM 1405 C C . ASP A 1 194 ? 10.160 -28.225 -43.021 1.00 44.56 194 ASP A C 1
ATOM 1407 O O . ASP A 1 194 ? 10.090 -27.105 -42.514 1.00 44.56 194 ASP A O 1
ATOM 1411 N N . ALA A 1 195 ? 10.627 -29.290 -42.379 1.00 62.91 195 ALA A N 1
ATOM 1412 C CA . ALA A 1 195 ? 11.086 -29.361 -41.002 1.00 62.91 195 ALA A CA 1
ATOM 1413 C C . ALA A 1 195 ? 12.395 -28.591 -40.749 1.00 62.91 195 ALA A C 1
ATOM 1415 O O . ALA A 1 195 ? 13.305 -28.649 -41.568 1.00 62.91 195 ALA A O 1
ATOM 1416 N N . ASP A 1 196 ? 12.536 -27.987 -39.562 1.00 52.12 196 ASP A N 1
ATOM 1417 C CA . ASP A 1 196 ? 13.852 -27.824 -38.930 1.00 52.12 196 ASP A CA 1
ATOM 1418 C C . ASP A 1 196 ? 13.731 -27.808 -37.396 1.00 52.12 196 ASP A C 1
ATOM 1420 O O . ASP A 1 196 ? 13.102 -26.945 -36.780 1.00 52.12 196 ASP A O 1
ATOM 1424 N N . GLU A 1 197 ? 14.311 -28.841 -36.792 1.00 63.84 197 GLU A N 1
ATOM 1425 C CA . GLU A 1 197 ? 14.470 -29.056 -35.362 1.00 63.84 197 GLU A CA 1
ATOM 1426 C C . GLU A 1 197 ? 15.872 -28.550 -34.989 1.00 63.84 197 GLU A C 1
ATOM 1428 O O . GLU A 1 197 ? 16.863 -29.246 -35.191 1.00 63.84 197 GLU A O 1
ATOM 1433 N N . GLY A 1 198 ? 15.987 -27.321 -34.472 1.00 52.47 198 GLY A N 1
ATOM 1434 C CA . GLY A 1 198 ? 17.306 -26.762 -34.176 1.00 52.47 198 GLY A CA 1
ATOM 1435 C C . GLY A 1 198 ? 17.306 -25.458 -33.381 1.00 52.47 198 GLY A C 1
ATOM 1436 O O . GLY A 1 198 ? 16.788 -24.439 -33.810 1.00 52.47 198 GLY A O 1
ATOM 1437 N N . SER A 1 199 ? 17.997 -25.481 -32.238 1.00 51.56 199 SER A N 1
ATOM 1438 C CA . SER A 1 199 ? 18.480 -24.320 -31.469 1.00 51.56 199 SER A CA 1
ATOM 1439 C C . SER A 1 199 ? 17.460 -23.471 -30.698 1.00 51.56 199 SER A C 1
ATOM 1441 O O . SER A 1 199 ? 16.996 -22.414 -31.118 1.00 51.56 199 SER A O 1
ATOM 1443 N N . ARG A 1 200 ? 17.270 -23.865 -29.432 1.00 53.03 200 ARG A N 1
ATOM 1444 C CA . ARG A 1 200 ? 16.787 -23.015 -28.333 1.00 53.03 200 ARG A CA 1
ATOM 1445 C C . ARG A 1 200 ? 17.780 -21.875 -28.055 1.00 53.03 200 ARG A C 1
ATOM 1447 O O . ARG A 1 200 ? 18.577 -21.956 -27.123 1.00 53.03 200 ARG A O 1
ATOM 1454 N N . GLN A 1 201 ? 17.724 -20.801 -28.834 1.00 46.62 201 GLN A N 1
ATOM 1455 C CA . GLN A 1 201 ? 18.223 -19.505 -28.382 1.00 46.62 201 GLN A CA 1
ATOM 1456 C C . GLN A 1 201 ? 17.144 -18.871 -27.508 1.00 46.62 201 GLN A C 1
ATOM 1458 O O . GLN A 1 201 ? 16.064 -18.514 -27.977 1.00 46.62 201 GLN A O 1
ATOM 1463 N N . ALA A 1 202 ? 17.434 -18.763 -26.211 1.00 52.16 202 ALA A N 1
ATOM 1464 C CA . ALA A 1 202 ? 16.674 -17.947 -25.279 1.00 52.16 202 ALA A CA 1
ATOM 1465 C C . ALA A 1 202 ? 16.847 -16.470 -25.666 1.00 52.16 202 ALA A C 1
ATOM 1467 O O . ALA A 1 202 ? 17.624 -15.735 -25.060 1.00 52.16 202 ALA A O 1
ATOM 1468 N N . ASN A 1 203 ? 16.136 -16.042 -26.709 1.00 44.94 203 ASN A N 1
ATOM 1469 C CA . ASN A 1 203 ? 15.886 -14.638 -26.971 1.00 44.94 203 ASN A CA 1
ATOM 1470 C C . ASN A 1 203 ? 15.040 -14.133 -25.807 1.00 44.94 203 ASN A C 1
ATOM 1472 O O . ASN A 1 203 ? 13.820 -14.309 -25.784 1.00 44.94 203 ASN A O 1
ATOM 1476 N N . GLY A 1 204 ? 15.713 -13.546 -24.816 1.00 48.00 204 GLY A N 1
ATOM 1477 C CA . GLY A 1 204 ? 15.102 -12.697 -23.809 1.00 48.00 204 GLY A CA 1
ATOM 1478 C C . GLY A 1 204 ? 14.448 -11.519 -24.517 1.00 48.00 204 GLY A C 1
ATOM 1479 O O . GLY A 1 204 ? 15.041 -10.451 -24.630 1.00 48.00 204 GLY A O 1
ATOM 1480 N N . SER A 1 205 ? 13.246 -11.745 -25.051 1.00 41.69 205 SER A N 1
ATOM 1481 C CA . SER A 1 205 ? 12.372 -10.682 -25.517 1.00 41.69 205 SER A CA 1
ATOM 1482 C C . SER A 1 205 ? 12.168 -9.756 -24.335 1.00 41.69 205 SER A C 1
ATOM 1484 O O . SER A 1 205 ? 11.514 -10.121 -23.355 1.00 41.69 205 SER A O 1
ATOM 1486 N N . LEU A 1 206 ? 12.793 -8.583 -24.421 1.00 51.88 206 LEU A N 1
ATOM 1487 C CA . LEU A 1 206 ? 12.556 -7.477 -23.513 1.00 51.88 206 LEU A CA 1
ATOM 1488 C C . LEU A 1 206 ? 11.038 -7.316 -23.394 1.00 51.88 206 LEU A C 1
ATOM 1490 O O . LEU A 1 206 ? 10.365 -7.266 -24.429 1.00 51.88 206 LEU A O 1
ATOM 1494 N N . PRO A 1 207 ? 10.482 -7.307 -22.172 1.00 54.62 207 PRO A N 1
ATOM 1495 C CA . PRO A 1 207 ? 9.049 -7.206 -21.992 1.00 54.62 207 PRO A CA 1
ATOM 1496 C C . PRO A 1 207 ? 8.594 -5.908 -22.651 1.00 54.62 207 PRO A C 1
ATOM 1498 O O . PRO A 1 207 ? 8.906 -4.816 -22.179 1.00 54.62 207 PRO A O 1
ATOM 1501 N N . SER A 1 208 ? 7.892 -6.055 -23.778 1.00 45.38 208 SER A N 1
ATOM 1502 C CA . SER A 1 208 ? 7.188 -4.977 -24.457 1.00 45.38 208 SER A CA 1
ATOM 1503 C C . SER A 1 208 ? 6.461 -4.164 -23.393 1.00 45.38 208 SER A C 1
ATOM 1505 O O . SER A 1 208 ? 5.725 -4.730 -22.578 1.00 45.38 208 SER A O 1
ATOM 1507 N N . ALA A 1 209 ? 6.752 -2.862 -23.346 1.00 55.53 209 ALA A N 1
ATOM 1508 C CA . ALA A 1 209 ? 6.199 -1.906 -22.399 1.00 55.53 209 ALA A CA 1
ATOM 1509 C C . ALA A 1 209 ? 4.699 -1.725 -22.672 1.00 55.53 209 ALA A C 1
ATOM 1511 O O . ALA A 1 209 ? 4.246 -0.698 -23.168 1.00 55.53 209 ALA A O 1
ATOM 1512 N N . SER A 1 210 ? 3.919 -2.766 -22.385 1.00 53.88 210 SER A N 1
ATOM 1513 C CA . SER A 1 210 ? 2.473 -2.722 -22.448 1.00 53.88 210 SER A CA 1
ATOM 1514 C C . SER A 1 210 ? 2.009 -1.639 -21.470 1.00 53.88 210 SER A C 1
ATOM 1516 O O . SER A 1 210 ? 2.527 -1.588 -20.347 1.00 53.88 210 SER A O 1
ATOM 1518 N N . PRO A 1 211 ? 1.097 -0.742 -21.872 1.00 59.72 211 PRO A N 1
ATOM 1519 C CA . PRO A 1 211 ? 0.685 0.397 -21.064 1.00 59.72 211 PRO A CA 1
ATOM 1520 C C . PRO A 1 211 ? 0.061 -0.084 -19.745 1.00 59.72 211 PRO A C 1
ATOM 1522 O O . PRO A 1 211 ? -1.115 -0.433 -19.666 1.00 59.72 211 PRO A O 1
ATOM 1525 N N . ARG A 1 212 ? 0.864 -0.087 -18.672 1.00 63.34 212 ARG A N 1
ATOM 1526 C CA . ARG A 1 212 ? 0.508 -0.525 -17.305 1.00 63.34 212 ARG A CA 1
ATOM 1527 C C . ARG A 1 212 ? -0.394 0.476 -16.575 1.00 63.34 212 ARG A C 1
ATOM 1529 O O . ARG A 1 212 ? -0.279 0.671 -15.365 1.00 63.34 212 ARG A O 1
ATOM 1536 N N . GLY A 1 213 ? -1.277 1.160 -17.299 1.00 68.31 213 GLY A N 1
ATOM 1537 C CA . GLY A 1 213 ? -2.010 2.313 -16.783 1.00 68.31 213 GLY A CA 1
ATOM 1538 C C . GLY A 1 213 ? -2.828 1.988 -15.530 1.00 68.31 213 GLY A C 1
ATOM 1539 O O . GLY A 1 213 ? -2.856 2.767 -14.582 1.00 68.31 213 GLY A O 1
ATOM 1540 N N . ASN A 1 214 ? -3.418 0.794 -15.477 1.00 81.44 214 ASN A N 1
ATOM 1541 C CA . ASN A 1 214 ? -4.352 0.420 -14.420 1.00 81.44 214 ASN A CA 1
ATOM 1542 C C . ASN A 1 214 ? -3.726 -0.402 -13.290 1.00 81.44 214 ASN A C 1
ATOM 1544 O O . ASN A 1 214 ? -4.460 -0.916 -12.454 1.00 81.44 214 ASN A O 1
ATOM 1548 N N . THR A 1 215 ? -2.405 -0.545 -13.199 1.00 92.88 215 THR A N 1
ATOM 1549 C CA . THR A 1 215 ? -1.797 -1.350 -12.124 1.00 92.88 215 THR A CA 1
ATOM 1550 C C . THR A 1 215 ? -1.072 -0.524 -11.072 1.00 92.88 215 THR A C 1
ATOM 1552 O O . THR A 1 215 ? -0.407 -1.105 -10.227 1.00 92.88 215 THR A O 1
ATOM 1555 N N . ALA A 1 216 ? -1.219 0.805 -11.056 1.00 95.25 216 ALA A N 1
ATOM 1556 C CA . ALA A 1 216 ? -0.482 1.661 -10.128 1.00 95.25 216 ALA A CA 1
ATOM 1557 C C . ALA A 1 216 ? -1.309 2.165 -8.925 1.00 95.25 216 ALA A C 1
ATOM 1559 O O . ALA A 1 216 ? -2.492 2.500 -9.040 1.00 95.25 216 ALA A O 1
ATOM 1560 N N . LEU A 1 217 ? -0.655 2.258 -7.764 1.00 96.38 217 LEU A N 1
ATOM 1561 C CA . LEU A 1 217 ? -1.117 2.962 -6.565 1.00 96.38 217 LEU A CA 1
ATOM 1562 C C . LEU A 1 217 ? -0.204 4.148 -6.270 1.00 96.38 217 LEU A C 1
ATOM 1564 O O . LEU A 1 217 ? 1.007 4.067 -6.464 1.00 96.38 217 LEU A O 1
ATOM 1568 N N . CYS A 1 218 ? -0.785 5.221 -5.745 1.00 96.50 218 CYS A N 1
ATOM 1569 C CA . CYS A 1 218 ? -0.040 6.350 -5.208 1.00 96.50 218 CYS A CA 1
ATOM 1570 C C . CYS A 1 218 ? -0.286 6.469 -3.702 1.00 96.50 218 CYS A C 1
ATOM 1572 O O . CYS A 1 218 ? -1.433 6.424 -3.245 1.00 96.50 218 CYS A O 1
ATOM 1574 N N . VAL A 1 219 ? 0.800 6.607 -2.946 1.00 96.62 219 VAL A N 1
ATOM 1575 C CA . VAL A 1 219 ? 0.813 6.812 -1.498 1.00 96.62 219 VAL A CA 1
ATOM 1576 C C . VAL A 1 219 ? 1.305 8.231 -1.234 1.00 96.62 219 VAL A C 1
ATOM 1578 O O . VAL A 1 219 ? 2.498 8.524 -1.354 1.00 96.62 219 VAL A O 1
ATOM 1581 N N . VAL A 1 220 ? 0.369 9.100 -0.861 1.00 96.06 220 VAL A N 1
ATOM 1582 C CA . VAL A 1 220 ? 0.636 10.498 -0.512 1.00 96.06 220 VAL A CA 1
ATOM 1583 C C . VAL A 1 220 ? 1.050 10.574 0.941 1.00 96.06 220 VAL A C 1
ATOM 1585 O O . VAL A 1 220 ? 0.339 10.084 1.828 1.00 96.06 220 VAL A O 1
ATOM 1588 N N . ARG A 1 221 ? 2.180 11.224 1.198 1.00 94.94 221 ARG A N 1
ATOM 1589 C CA . ARG A 1 221 ? 2.728 11.369 2.548 1.00 94.94 221 ARG A CA 1
ATOM 1590 C C . ARG A 1 221 ? 2.370 12.730 3.140 1.00 94.94 221 ARG A C 1
ATOM 1592 O O . ARG A 1 221 ? 2.252 13.730 2.437 1.00 94.94 221 ARG A O 1
ATOM 1599 N N . ARG A 1 222 ? 2.156 12.771 4.453 1.00 93.81 222 ARG A N 1
ATOM 1600 C CA . ARG A 1 222 ? 2.004 14.015 5.207 1.00 93.81 222 ARG A CA 1
ATOM 1601 C C . ARG A 1 222 ? 3.360 14.739 5.207 1.00 93.81 222 ARG A C 1
ATOM 1603 O O . ARG A 1 222 ? 4.386 14.073 5.372 1.00 93.81 222 ARG A O 1
ATOM 1610 N N . PRO A 1 223 ? 3.386 16.073 5.034 1.00 91.94 223 PRO A N 1
ATOM 1611 C CA . PRO A 1 223 ? 4.600 16.852 5.239 1.00 91.94 223 PRO A CA 1
ATOM 1612 C C . PRO A 1 223 ? 5.151 16.614 6.645 1.00 91.94 223 PRO A C 1
ATOM 1614 O O . PRO A 1 223 ? 4.389 16.456 7.601 1.00 91.94 223 PRO A O 1
ATOM 1617 N N . THR A 1 224 ? 6.472 16.587 6.767 1.00 90.81 224 THR A N 1
ATOM 1618 C CA . THR A 1 224 ? 7.153 16.484 8.064 1.00 90.81 224 THR A CA 1
ATOM 1619 C C . THR A 1 224 ? 7.808 17.820 8.402 1.00 90.81 224 THR A C 1
ATOM 1621 O O . THR A 1 224 ? 7.920 18.686 7.537 1.00 90.81 224 THR A O 1
ATOM 1624 N N . ALA A 1 225 ? 8.287 17.990 9.638 1.00 89.94 225 ALA A N 1
ATOM 1625 C CA . ALA A 1 225 ? 9.061 19.176 10.025 1.00 89.94 225 ALA A CA 1
ATOM 1626 C C . ALA A 1 225 ? 10.297 19.403 9.127 1.00 89.94 225 ALA A C 1
ATOM 1628 O O . ALA A 1 225 ? 10.736 20.533 8.953 1.00 89.94 225 ALA A O 1
ATOM 1629 N N . ASN A 1 226 ? 10.805 18.336 8.500 1.00 88.12 226 ASN A N 1
ATOM 1630 C CA . ASN A 1 226 ? 11.952 18.366 7.593 1.00 88.12 226 ASN A CA 1
ATOM 1631 C C . ASN A 1 226 ? 11.564 18.652 6.127 1.00 88.12 226 ASN A C 1
ATOM 1633 O O . ASN A 1 226 ? 12.403 18.526 5.238 1.00 88.12 226 ASN A O 1
ATOM 1637 N N . GLY A 1 227 ? 10.303 19.009 5.862 1.00 89.12 227 GLY A N 1
ATOM 1638 C CA . GLY A 1 227 ? 9.801 19.367 4.538 1.00 89.12 227 GLY A CA 1
ATOM 1639 C C . GLY A 1 227 ? 8.795 18.375 3.947 1.00 89.12 227 GLY A C 1
ATOM 1640 O O . GLY A 1 227 ? 8.354 17.406 4.582 1.00 89.12 227 GLY A O 1
ATOM 1641 N N . ALA A 1 228 ? 8.400 18.663 2.706 1.00 87.50 228 ALA A N 1
ATOM 1642 C CA . ALA A 1 228 ? 7.497 17.824 1.931 1.00 87.50 228 ALA A CA 1
ATOM 1643 C C . ALA A 1 228 ? 8.216 16.539 1.499 1.00 87.50 228 ALA A C 1
ATOM 1645 O O . ALA A 1 228 ? 9.257 16.579 0.847 1.00 87.50 228 ALA A O 1
ATOM 1646 N N . LEU A 1 229 ? 7.649 15.392 1.869 1.00 87.50 229 LEU A N 1
ATOM 1647 C CA . LEU A 1 229 ? 8.1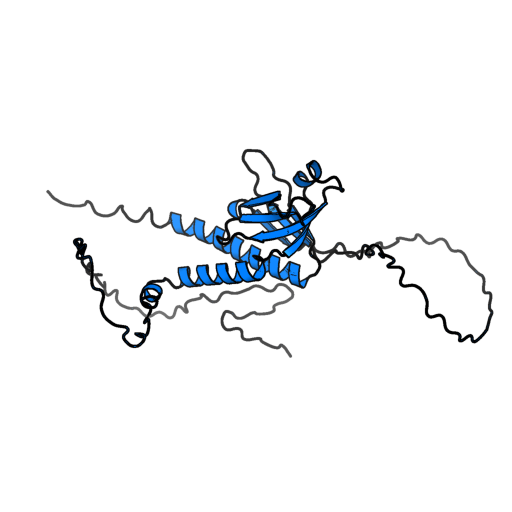28 14.100 1.401 1.00 87.50 229 LEU A CA 1
ATOM 1648 C C . LEU A 1 229 ? 7.508 13.809 0.029 1.00 87.50 229 LEU A C 1
ATOM 1650 O O . LEU A 1 229 ? 6.296 13.967 -0.111 1.00 87.50 229 LEU A O 1
ATOM 1654 N N . PRO A 1 230 ? 8.291 13.354 -0.965 1.00 91.69 230 PRO A N 1
ATOM 1655 C CA . PRO A 1 230 ? 7.751 13.058 -2.286 1.00 91.69 230 PRO A CA 1
ATOM 1656 C C . PRO A 1 230 ? 6.730 11.920 -2.224 1.00 91.69 230 PRO A C 1
ATOM 1658 O O . PRO A 1 230 ? 6.823 11.031 -1.374 1.00 91.69 230 PRO A O 1
ATOM 1661 N N . ASP A 1 231 ? 5.772 11.906 -3.137 1.00 94.81 231 ASP A N 1
ATOM 1662 C CA . ASP A 1 231 ? 4.811 10.811 -3.204 1.00 94.81 231 ASP A CA 1
ATOM 1663 C C . ASP A 1 231 ? 5.499 9.507 -3.627 1.00 94.81 231 ASP A C 1
ATOM 1665 O O . ASP A 1 231 ? 6.491 9.500 -4.368 1.00 94.81 231 ASP A O 1
ATOM 1669 N N . LEU A 1 232 ? 4.992 8.389 -3.107 1.00 96.06 232 LEU A N 1
ATOM 1670 C CA . LEU A 1 232 ? 5.466 7.056 -3.456 1.00 96.06 232 LEU A CA 1
ATOM 1671 C C . LEU A 1 232 ? 4.474 6.423 -4.428 1.00 96.06 232 LEU A C 1
ATOM 1673 O O . LEU A 1 232 ? 3.329 6.145 -4.067 1.00 96.06 232 LEU A O 1
ATOM 1677 N N . ARG A 1 233 ? 4.927 6.157 -5.651 1.00 95.62 233 ARG A N 1
ATOM 1678 C CA . ARG A 1 233 ? 4.142 5.442 -6.658 1.00 95.62 233 ARG A CA 1
ATOM 1679 C C . ARG A 1 233 ? 4.608 3.990 -6.736 1.00 95.62 233 ARG A C 1
ATOM 1681 O O . ARG A 1 233 ? 5.804 3.724 -6.799 1.00 95.62 233 ARG A O 1
ATOM 1688 N N . LEU A 1 234 ? 3.647 3.072 -6.714 1.00 96.56 234 LEU A N 1
ATOM 1689 C CA . LEU A 1 234 ? 3.844 1.625 -6.730 1.00 96.56 234 LEU A CA 1
ATOM 1690 C C . LEU A 1 234 ? 3.117 1.047 -7.938 1.00 96.56 234 LEU A C 1
ATOM 1692 O O . LEU A 1 234 ? 1.893 1.146 -8.013 1.00 96.56 234 LEU A O 1
ATOM 1696 N N . THR A 1 235 ? 3.845 0.442 -8.864 1.00 95.56 235 THR A N 1
ATOM 1697 C CA . THR A 1 235 ? 3.282 -0.250 -10.026 1.00 95.56 235 THR A CA 1
ATOM 1698 C C . THR A 1 235 ? 3.323 -1.749 -9.774 1.00 95.56 235 THR A C 1
ATOM 1700 O O . THR A 1 235 ? 4.366 -2.308 -9.445 1.00 95.56 235 THR A O 1
ATOM 1703 N N . PHE A 1 236 ? 2.175 -2.404 -9.906 1.00 95.94 236 PHE A N 1
ATOM 1704 C CA . PHE A 1 236 ? 2.023 -3.834 -9.660 1.00 95.94 236 PHE A CA 1
ATOM 1705 C C . PHE A 1 236 ? 2.006 -4.614 -10.978 1.00 95.94 236 PHE A C 1
ATOM 1707 O O . PHE A 1 236 ? 1.682 -4.071 -12.037 1.00 95.94 236 PHE A O 1
ATOM 1714 N N . GLU A 1 237 ?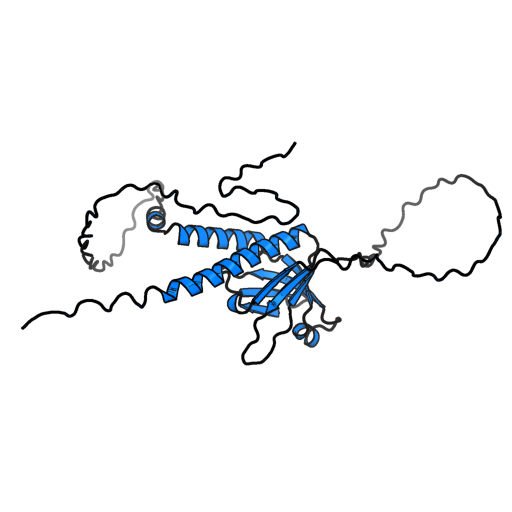 2.303 -5.910 -10.900 1.00 94.38 237 GLU A N 1
ATOM 1715 C CA . GLU A 1 237 ? 2.225 -6.828 -12.045 1.00 94.38 237 GLU A CA 1
ATOM 1716 C C . GLU A 1 237 ? 0.793 -6.986 -12.580 1.00 94.38 237 GLU A C 1
ATOM 1718 O O . GLU A 1 237 ? 0.582 -7.151 -13.778 1.00 94.38 237 GLU A O 1
ATOM 1723 N N . SER A 1 238 ? -0.208 -6.911 -11.696 1.00 94.50 238 SER A N 1
ATOM 1724 C CA . SER A 1 238 ? -1.607 -7.130 -12.044 1.00 94.50 238 SER A CA 1
ATOM 1725 C C . SER A 1 238 ? -2.552 -6.252 -11.231 1.00 94.50 238 SER A C 1
ATOM 1727 O O . SER A 1 238 ? -2.266 -5.821 -10.110 1.00 94.50 238 SER A O 1
ATOM 1729 N N . VAL A 1 239 ? -3.735 -6.027 -11.802 1.00 94.19 239 VAL A N 1
ATOM 1730 C CA . VAL A 1 239 ? -4.832 -5.287 -11.165 1.00 94.19 239 VAL A CA 1
ATOM 1731 C C . VAL A 1 239 ? -5.289 -5.975 -9.874 1.00 94.19 239 VAL A C 1
ATOM 1733 O O . VAL A 1 239 ? -5.557 -5.302 -8.882 1.00 94.19 239 VAL A O 1
ATOM 1736 N N . ALA A 1 240 ? -5.320 -7.311 -9.857 1.00 94.69 240 ALA A N 1
ATOM 1737 C CA . ALA A 1 240 ? -5.721 -8.086 -8.687 1.00 94.69 240 ALA A CA 1
ATOM 1738 C C . ALA A 1 240 ? -4.762 -7.876 -7.502 1.00 94.69 240 ALA A C 1
ATOM 1740 O O . ALA A 1 240 ? -5.210 -7.646 -6.376 1.00 94.69 240 ALA A O 1
ATOM 1741 N N . VAL A 1 241 ? -3.447 -7.886 -7.751 1.00 95.94 241 VAL A N 1
ATOM 1742 C CA . VAL A 1 241 ? -2.435 -7.644 -6.707 1.00 95.94 241 VAL A CA 1
ATOM 1743 C C . VAL A 1 241 ? -2.508 -6.201 -6.205 1.00 95.94 241 VAL A C 1
ATOM 1745 O O . VAL A 1 241 ? -2.511 -5.974 -4.992 1.00 95.94 241 VAL A O 1
ATOM 1748 N N . ARG A 1 242 ? -2.662 -5.234 -7.119 1.00 95.81 242 ARG A N 1
ATOM 1749 C CA . ARG A 1 242 ? -2.902 -3.823 -6.784 1.00 95.81 242 ARG A CA 1
ATOM 1750 C C . ARG A 1 242 ? -4.114 -3.666 -5.863 1.00 95.81 242 ARG A C 1
ATOM 1752 O O . ARG A 1 242 ? -4.038 -2.973 -4.853 1.00 95.81 242 ARG A O 1
ATOM 1759 N N . ASP A 1 243 ? -5.234 -4.297 -6.201 1.00 95.44 243 ASP A N 1
ATOM 1760 C CA . ASP A 1 243 ? -6.477 -4.175 -5.437 1.00 95.44 243 ASP A CA 1
ATOM 1761 C C . ASP A 1 243 ? -6.383 -4.844 -4.068 1.00 95.44 243 ASP A C 1
ATOM 1763 O O . ASP A 1 243 ? -6.864 -4.281 -3.083 1.00 95.44 243 ASP A O 1
ATOM 1767 N N . ARG A 1 244 ? -5.688 -5.983 -3.972 1.00 95.19 244 ARG A N 1
ATOM 1768 C CA . ARG A 1 244 ? -5.378 -6.618 -2.688 1.00 95.19 244 ARG A CA 1
ATOM 1769 C C . ARG A 1 244 ? -4.557 -5.689 -1.793 1.00 95.19 244 ARG A C 1
ATOM 1771 O O . ARG A 1 244 ? -4.928 -5.484 -0.636 1.00 95.19 244 ARG A O 1
ATOM 1778 N N . ALA A 1 245 ? -3.488 -5.099 -2.332 1.00 96.25 245 ALA A N 1
ATOM 1779 C CA . ALA A 1 245 ? -2.653 -4.142 -1.610 1.00 96.25 245 ALA A CA 1
ATOM 1780 C C . ALA A 1 245 ? -3.465 -2.913 -1.173 1.00 96.25 245 ALA A C 1
ATOM 1782 O O . ALA A 1 245 ? -3.430 -2.535 -0.004 1.00 96.25 245 ALA A O 1
ATOM 1783 N N . TYR A 1 246 ? -4.250 -2.333 -2.084 1.00 96.06 246 TYR A N 1
ATOM 1784 C CA . TYR A 1 246 ? -5.090 -1.169 -1.810 1.00 96.06 246 TYR A CA 1
ATOM 1785 C C . TYR A 1 246 ? -6.082 -1.422 -0.673 1.00 96.06 246 TYR A C 1
ATOM 1787 O O . TYR A 1 246 ? -6.160 -0.620 0.255 1.00 96.06 246 TYR A O 1
ATOM 1795 N N . THR A 1 247 ? -6.809 -2.542 -0.721 1.00 95.06 247 THR A N 1
ATOM 1796 C CA . THR A 1 247 ? -7.782 -2.910 0.315 1.00 95.06 247 THR A CA 1
ATOM 1797 C C . THR A 1 247 ? -7.107 -3.047 1.676 1.00 95.06 247 THR A C 1
ATOM 1799 O O . THR A 1 247 ? -7.580 -2.455 2.644 1.00 95.06 247 THR A O 1
ATOM 1802 N N . CYS A 1 248 ? -5.968 -3.746 1.747 1.00 94.12 248 CYS A N 1
ATOM 1803 C CA . CYS A 1 248 ? -5.211 -3.893 2.993 1.00 94.12 248 CYS A CA 1
ATOM 1804 C C . CYS A 1 248 ? -4.794 -2.527 3.549 1.00 94.12 248 CYS A C 1
ATOM 1806 O O . CYS A 1 248 ? -5.121 -2.180 4.682 1.00 94.12 248 CYS A O 1
ATOM 1808 N N . LEU A 1 249 ? -4.133 -1.711 2.725 1.00 94.62 249 LEU A N 1
ATOM 1809 C CA . LEU A 1 249 ? -3.637 -0.408 3.154 1.00 94.62 249 LEU A CA 1
ATOM 1810 C C . LEU A 1 249 ? -4.765 0.551 3.563 1.00 94.62 249 LEU A C 1
ATOM 1812 O O . LEU A 1 249 ? -4.596 1.326 4.505 1.00 94.62 249 LEU A O 1
ATOM 1816 N N . ARG A 1 250 ? -5.927 0.485 2.901 1.00 93.50 250 ARG A N 1
ATOM 1817 C CA . ARG A 1 250 ? -7.085 1.318 3.240 1.00 93.50 250 ARG A CA 1
ATOM 1818 C C . ARG A 1 250 ? -7.704 0.929 4.581 1.00 93.50 250 ARG A C 1
ATOM 1820 O O . ARG A 1 250 ? -8.030 1.822 5.360 1.00 93.50 250 ARG A O 1
ATOM 1827 N N . ILE A 1 251 ? -7.811 -0.371 4.866 1.00 91.44 251 ILE A N 1
ATOM 1828 C CA . ILE A 1 251 ? -8.266 -0.867 6.174 1.00 91.44 251 ILE A CA 1
ATOM 1829 C C . ILE A 1 251 ? -7.332 -0.357 7.278 1.00 91.44 251 ILE A C 1
ATOM 1831 O O . ILE A 1 251 ? -7.806 0.106 8.316 1.00 91.44 251 ILE A O 1
ATOM 1835 N N . PHE A 1 252 ? -6.014 -0.368 7.054 1.00 88.56 252 PHE A N 1
ATOM 1836 C CA . PHE A 1 252 ? -5.066 0.122 8.062 1.00 88.56 252 PHE A CA 1
ATOM 1837 C C . PHE A 1 252 ? -5.168 1.621 8.262 1.00 88.56 252 PHE A C 1
ATOM 1839 O O . PHE A 1 252 ? -5.177 2.069 9.402 1.00 88.56 252 PHE A O 1
ATOM 1846 N N . GLN A 1 253 ? -5.299 2.385 7.179 1.00 89.81 253 GLN A N 1
ATOM 1847 C CA . GLN A 1 253 ? -5.472 3.828 7.279 1.00 89.81 253 GLN A CA 1
ATOM 1848 C C . GLN A 1 253 ? -6.692 4.175 8.145 1.00 89.81 253 GLN A C 1
ATOM 1850 O O . GLN A 1 253 ? -6.559 4.914 9.113 1.00 89.81 253 GLN A O 1
ATOM 1855 N N . MET A 1 254 ? -7.839 3.539 7.879 1.00 88.94 254 MET A N 1
ATOM 1856 C CA . MET A 1 254 ? -9.043 3.714 8.700 1.00 88.94 254 MET A CA 1
ATOM 1857 C C . MET A 1 254 ? -8.837 3.295 10.162 1.00 88.94 254 MET A C 1
ATOM 1859 O O . MET A 1 254 ? -9.376 3.927 11.065 1.00 88.94 254 MET A O 1
ATOM 1863 N N . SER A 1 255 ? -8.069 2.231 10.402 1.00 85.12 255 SER A N 1
ATOM 1864 C CA . SER A 1 255 ? -7.813 1.721 11.757 1.00 85.12 255 SER A CA 1
ATOM 1865 C C . SER A 1 255 ? -6.906 2.653 12.573 1.00 85.12 255 SER A C 1
ATOM 1867 O O . SER A 1 255 ? -7.064 2.765 13.790 1.00 85.12 255 SER A O 1
ATOM 1869 N N . VAL A 1 256 ? -5.957 3.322 11.911 1.00 86.31 256 VAL A N 1
ATOM 1870 C CA . VAL A 1 256 ? -5.065 4.312 12.533 1.00 86.31 256 VAL A CA 1
ATOM 1871 C C . VAL A 1 256 ? -5.843 5.571 12.901 1.00 86.31 256 VAL A C 1
ATOM 1873 O O . VAL A 1 256 ? -5.701 6.045 14.024 1.00 86.31 256 VAL A O 1
ATOM 1876 N N . ASP A 1 257 ? -6.701 6.061 12.004 1.00 82.94 257 ASP A N 1
ATOM 1877 C CA . ASP A 1 257 ? -7.520 7.251 12.263 1.00 82.94 257 ASP A CA 1
ATOM 1878 C C . ASP A 1 257 ? -8.445 7.029 13.482 1.00 82.94 257 ASP A C 1
ATOM 1880 O O . ASP A 1 257 ? -8.424 7.817 14.423 1.00 82.94 257 ASP A O 1
ATOM 1884 N N . GLN A 1 258 ? -9.126 5.876 13.563 1.00 81.75 258 GLN A N 1
ATOM 1885 C CA . GLN A 1 258 ? -9.999 5.532 14.702 1.00 81.75 258 GLN A CA 1
ATOM 1886 C C . GLN A 1 258 ? -9.270 5.406 16.048 1.00 81.75 258 GLN A C 1
ATOM 1888 O O . GLN A 1 258 ? -9.875 5.592 17.105 1.00 81.75 258 GLN A O 1
ATOM 1893 N N . SER A 1 259 ? -7.990 5.025 16.034 1.00 77.44 259 SER A N 1
ATOM 1894 C CA . SER A 1 259 ? -7.222 4.846 17.272 1.00 77.44 259 SER A CA 1
ATOM 1895 C C . SER A 1 259 ? -6.883 6.183 17.929 1.00 77.44 259 SER A C 1
ATOM 1897 O O . SER A 1 259 ? -6.767 6.239 19.152 1.00 77.44 259 SER A O 1
ATOM 1899 N N . ASN A 1 260 ? -6.769 7.252 17.138 1.00 73.94 260 ASN A N 1
ATOM 1900 C CA . ASN A 1 260 ? -6.480 8.587 17.649 1.00 73.94 260 ASN A CA 1
ATOM 1901 C C . ASN A 1 260 ? -7.722 9.257 18.253 1.00 73.94 260 ASN A C 1
ATOM 1903 O O . ASN A 1 260 ? -7.599 9.946 19.260 1.00 73.94 260 ASN A O 1
ATOM 1907 N N . ASP A 1 261 ? -8.909 9.020 17.690 1.00 74.62 261 ASP A N 1
ATOM 1908 C CA . ASP A 1 261 ? -10.147 9.670 18.148 1.00 74.62 261 ASP A CA 1
ATOM 1909 C C . ASP A 1 261 ? -10.646 9.134 19.504 1.00 74.62 261 ASP A C 1
ATOM 1911 O O . ASP A 1 261 ? -11.321 9.837 20.257 1.00 74.62 261 ASP A O 1
ATOM 1915 N N . GLY A 1 262 ? -10.319 7.880 19.837 1.00 64.31 262 GLY A N 1
ATOM 1916 C CA . GLY A 1 262 ? -10.798 7.221 21.057 1.00 64.31 262 GLY A CA 1
ATOM 1917 C C . GLY A 1 262 ? -10.094 7.655 22.345 1.00 64.31 262 GLY A C 1
ATOM 1918 O O . GLY A 1 262 ? -10.708 7.619 23.403 1.00 64.31 262 GLY A O 1
ATOM 1919 N N . GLN A 1 263 ? -8.832 8.092 22.277 1.00 59.81 263 GLN A N 1
ATOM 1920 C CA . GLN A 1 263 ? -8.062 8.446 23.480 1.00 59.81 263 GLN A CA 1
ATOM 1921 C C . GLN A 1 263 ? -8.433 9.816 24.061 1.00 59.81 263 GLN A C 1
ATOM 1923 O O . GLN A 1 263 ? -8.107 10.102 25.208 1.00 59.81 263 GLN A O 1
ATOM 1928 N N . SER A 1 264 ? -9.117 10.669 23.297 1.00 57.47 264 SER A N 1
ATOM 1929 C CA . SER A 1 264 ? -9.412 12.035 23.735 1.00 57.47 264 SER A CA 1
ATOM 1930 C C . SER A 1 264 ? -10.650 12.163 24.625 1.00 57.47 264 SER A C 1
ATOM 1932 O O . SER A 1 264 ? -10.813 13.208 25.240 1.00 57.47 264 SER A O 1
ATOM 1934 N N . ARG A 1 265 ? -11.527 11.150 24.717 1.00 58.56 265 ARG A N 1
ATOM 1935 C CA . ARG A 1 265 ? -12.797 11.276 25.469 1.00 58.56 265 ARG A CA 1
ATOM 1936 C C . ARG A 1 265 ? -12.780 10.687 26.878 1.00 58.56 265 ARG A C 1
ATOM 1938 O O . ARG A 1 265 ? -13.691 10.978 27.640 1.00 58.56 265 ARG A O 1
ATOM 1945 N N . GLU A 1 266 ? -11.767 9.904 27.239 1.00 57.81 266 GLU A N 1
ATOM 1946 C CA . GLU A 1 266 ? -11.704 9.242 28.555 1.00 57.81 266 GLU A CA 1
ATOM 1947 C C . GLU A 1 266 ? -10.976 10.084 29.617 1.00 57.81 266 GLU A C 1
ATOM 1949 O O . GLU A 1 266 ? -11.018 9.760 30.794 1.00 57.81 266 GLU A O 1
ATOM 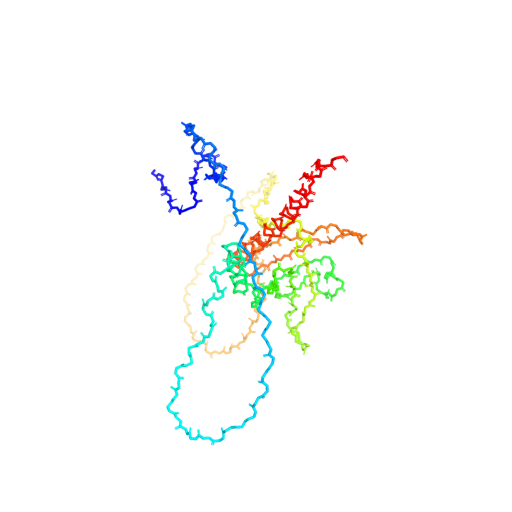1954 N N . ALA A 1 267 ? -10.335 11.192 29.227 1.00 57.44 267 ALA A N 1
ATOM 1955 C CA . ALA A 1 267 ? -9.591 12.055 30.149 1.00 57.44 267 ALA A CA 1
ATOM 1956 C C . ALA A 1 267 ? -10.435 13.172 30.799 1.00 57.44 267 ALA A C 1
ATOM 1958 O O . ALA A 1 267 ? -9.890 13.965 31.562 1.00 57.44 267 ALA A O 1
ATOM 1959 N N . GLU A 1 268 ? -11.737 13.268 30.502 1.00 56.81 268 GLU A N 1
ATOM 1960 C CA . GLU A 1 268 ? -12.585 14.394 30.939 1.00 56.81 268 GLU A CA 1
ATOM 1961 C C . GLU A 1 268 ? -13.712 13.996 31.914 1.00 56.81 268 GLU A C 1
ATOM 1963 O O . GLU A 1 268 ? -14.549 14.827 32.253 1.00 56.81 268 GLU A O 1
ATOM 1968 N N . SER A 1 269 ? -13.749 12.747 32.400 1.00 56.81 269 SER A N 1
ATOM 1969 C CA . SER A 1 269 ? -14.825 12.257 33.284 1.00 56.81 269 SER A CA 1
ATOM 1970 C C . SER A 1 269 ? -14.515 12.252 34.791 1.00 56.81 269 SER A C 1
ATOM 1972 O O . SER A 1 269 ? -15.355 11.800 35.559 1.00 56.81 269 SER A O 1
ATOM 1974 N N . ASP A 1 270 ? -13.378 12.793 35.243 1.00 57.78 270 ASP A N 1
ATOM 1975 C CA . ASP A 1 270 ? -12.967 12.811 36.667 1.00 57.78 270 ASP A CA 1
ATOM 1976 C C . ASP A 1 270 ? -13.026 14.215 37.311 1.00 57.78 270 ASP A C 1
ATOM 1978 O O . ASP A 1 270 ? -12.134 14.627 38.053 1.00 57.78 270 ASP A O 1
ATOM 1982 N N . VAL A 1 271 ? -14.069 15.007 37.025 1.00 66.31 271 VAL A N 1
ATOM 1983 C CA . VAL A 1 271 ? -14.253 16.322 37.678 1.00 66.31 271 VAL A CA 1
ATOM 1984 C C . VAL A 1 271 ? -15.676 16.567 38.172 1.00 66.31 271 VAL A C 1
ATOM 1986 O O . VAL A 1 271 ? -16.243 17.642 38.024 1.00 66.31 271 VAL A O 1
ATOM 1989 N N . THR A 1 272 ? -16.282 15.584 38.828 1.00 65.31 272 THR A N 1
ATOM 1990 C CA . THR A 1 272 ? -17.497 15.846 39.611 1.00 65.31 272 THR A CA 1
ATOM 1991 C C . THR A 1 272 ? -17.448 15.110 40.934 1.00 65.31 272 THR A C 1
ATOM 1993 O O . THR A 1 272 ? -17.532 13.888 40.957 1.00 65.31 272 THR A O 1
ATOM 1996 N N . GLY A 1 273 ? -17.377 15.869 42.031 1.00 62.59 273 GLY A N 1
ATOM 1997 C CA . GLY A 1 273 ? -17.816 15.371 43.333 1.00 62.59 273 GLY A CA 1
ATOM 1998 C C . GLY A 1 273 ? -16.853 15.548 44.499 1.00 62.59 273 GLY A C 1
ATOM 1999 O O . GLY A 1 273 ? -16.705 14.620 45.278 1.00 62.59 273 GLY A O 1
ATOM 2000 N N . ASN A 1 274 ? -16.250 16.726 44.673 1.00 55.66 274 ASN A N 1
ATOM 2001 C CA . ASN A 1 274 ? -15.846 17.155 46.015 1.00 55.66 274 ASN A CA 1
ATOM 2002 C C . ASN A 1 274 ? -16.780 18.288 46.449 1.00 55.66 274 ASN A C 1
ATOM 2004 O O . ASN A 1 274 ? -16.407 19.458 46.476 1.00 55.66 274 ASN A O 1
ATOM 2008 N N . ASP A 1 275 ? -18.029 17.913 46.710 1.00 69.62 275 ASP A N 1
ATOM 2009 C CA . ASP A 1 275 ? -18.973 18.737 47.450 1.00 69.62 275 ASP A CA 1
ATOM 2010 C C . ASP A 1 275 ? -19.241 18.069 48.798 1.00 69.62 275 ASP A C 1
ATOM 2012 O O . ASP A 1 275 ? -19.374 16.849 48.885 1.00 69.62 275 ASP A O 1
ATOM 2016 N N . SER A 1 276 ? -19.342 18.917 49.816 1.00 67.88 276 SER A N 1
ATOM 2017 C CA . SER A 1 276 ? -19.815 18.621 51.163 1.00 67.88 276 SER A CA 1
ATOM 2018 C C . SER A 1 276 ? -18.868 17.849 52.083 1.00 67.88 276 SER A C 1
ATOM 2020 O O . SER A 1 276 ? -18.794 16.624 52.051 1.00 67.88 276 SER A O 1
ATOM 2022 N N . SER A 1 277 ? -18.263 18.577 53.032 1.00 67.00 277 SER A N 1
ATOM 2023 C CA . SER A 1 277 ? -18.530 18.366 54.468 1.00 67.00 277 SER A CA 1
ATOM 2024 C C . SER A 1 277 ? -17.853 19.424 55.365 1.00 67.00 277 SER A C 1
ATOM 2026 O O . SER A 1 277 ? -16.636 19.403 55.524 1.00 67.00 277 SER A O 1
ATOM 2028 N N . VAL A 1 278 ? -18.723 20.226 56.003 1.00 56.88 278 VAL A N 1
ATOM 2029 C CA . VAL A 1 278 ? -18.632 20.996 57.275 1.00 56.88 278 VAL A CA 1
ATOM 2030 C C . VAL A 1 278 ? -17.791 22.273 57.344 1.00 56.88 278 VAL A C 1
ATOM 2032 O O . VAL A 1 278 ? -16.547 22.198 57.385 1.00 56.88 278 VAL A O 1
#